Protein AF-A0A957R0J4-F1 (afdb_monomer)

Foldseek 3Di:
DDDDPPPPPVVVVVVVVVVVVVVVVVCVVVVNPDCVVVVVVVVVVVVCVVVVVDDDDDPPDDPLPPPPPDDDDPDPVVVVVVVVVCVPDPVVVVVVVVVVVCCVQVVVCVVDVVSVVVSCVVVVVVVDLVQFDQAQADKDFPDKAWDDAPPDDAPQADKTKIWTWMDFSDHPDIKIKMKMAHPPDDFQAEEEEEEAAPDFRCQLRQVDDHDPNHVVQVVCRSVGYTYMYIGQDRDPRSQVVVQVVQVVVRGGSLSVSLRRSVSSVVVCCVVNVRHDYAYHYDHVSVVSRD

pLDDT: mean 77.48, std 20.19, range [30.98, 98.5]

Structure (mmCIF, N/CA/C/O backbone):
data_AF-A0A957R0J4-F1
#
_entry.id   AF-A0A957R0J4-F1
#
loop_
_atom_site.group_PDB
_atom_site.id
_atom_site.type_symbol
_atom_site.label_atom_id
_atom_site.label_alt_id
_atom_site.label_comp_id
_atom_site.label_asym_id
_atom_site.label_entity_id
_atom_site.label_seq_id
_atom_site.pdbx_PDB_ins_code
_atom_site.Cartn_x
_atom_site.Cartn_y
_atom_site.Cartn_z
_atom_site.occupancy
_atom_site.B_iso_or_equiv
_atom_site.aut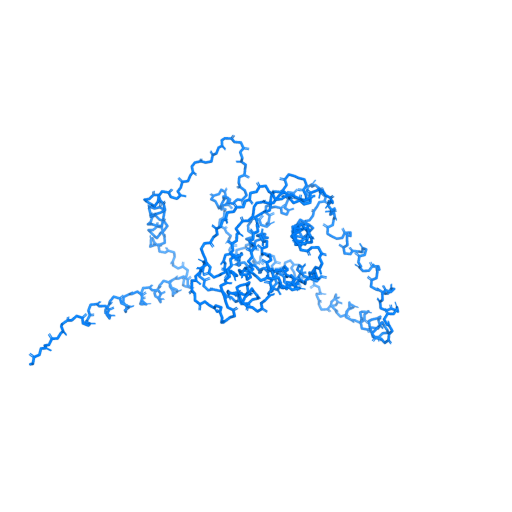h_seq_id
_atom_site.auth_comp_id
_atom_site.auth_asym_id
_atom_site.auth_atom_id
_atom_site.pdbx_PDB_model_num
ATOM 1 N N . MET A 1 1 ? -37.070 46.312 20.009 1.00 38.28 1 MET A N 1
ATOM 2 C CA . MET A 1 1 ? -36.223 46.769 18.886 1.00 38.28 1 MET A CA 1
ATOM 3 C C . MET A 1 1 ? -34.762 46.619 19.320 1.00 38.28 1 MET A C 1
ATOM 5 O O . MET A 1 1 ? -34.233 47.503 19.973 1.00 38.28 1 MET A O 1
ATOM 9 N N . VAL A 1 2 ? -34.150 45.450 19.090 1.00 34.66 2 VAL A N 1
ATOM 10 C CA . VAL A 1 2 ? -32.769 45.137 19.515 1.00 34.66 2 VAL A CA 1
ATOM 11 C C . VAL A 1 2 ? -31.939 44.928 18.252 1.00 34.66 2 VAL A C 1
ATOM 13 O O . VAL A 1 2 ? -32.205 44.015 17.478 1.00 34.66 2 VAL A O 1
ATOM 16 N N . ARG A 1 3 ? -30.981 45.825 18.006 1.00 42.50 3 ARG A N 1
ATOM 17 C CA . ARG A 1 3 ? -30.077 45.803 16.846 1.00 42.50 3 ARG A CA 1
ATOM 18 C C . ARG A 1 3 ? -28.803 45.059 17.262 1.00 42.50 3 ARG A C 1
ATOM 20 O O . ARG A 1 3 ? -27.996 45.610 18.007 1.00 42.50 3 ARG A O 1
ATOM 27 N N . THR A 1 4 ? -28.619 43.816 16.821 1.00 42.56 4 THR A N 1
ATOM 28 C CA . THR A 1 4 ? -27.385 43.054 17.069 1.00 42.56 4 THR A CA 1
ATOM 29 C C . THR A 1 4 ? -26.290 43.509 16.097 1.00 42.56 4 THR A C 1
ATOM 31 O O . THR A 1 4 ? -26.433 43.465 14.879 1.00 42.56 4 THR A O 1
ATOM 34 N N . LYS A 1 5 ? -25.191 44.029 16.657 1.00 52.12 5 LYS A N 1
ATOM 35 C CA . LYS A 1 5 ? -24.074 44.693 15.956 1.00 52.12 5 LYS A CA 1
ATOM 36 C C . LYS A 1 5 ? -22.921 43.743 15.578 1.00 52.12 5 LYS A C 1
ATOM 38 O O . LYS A 1 5 ? -21.824 44.201 15.279 1.00 52.12 5 LYS A O 1
ATOM 43 N N . THR A 1 6 ? -23.131 42.429 15.608 1.00 52.12 6 THR A N 1
ATOM 44 C CA . THR A 1 6 ? -22.051 41.424 15.548 1.00 52.12 6 THR A CA 1
ATOM 45 C C . THR A 1 6 ? -21.766 40.847 14.158 1.00 52.12 6 THR A C 1
ATOM 47 O O . THR A 1 6 ? -20.762 40.163 13.992 1.00 52.12 6 THR A O 1
ATOM 50 N N . GLY A 1 7 ? -22.566 41.166 13.136 1.00 49.91 7 GLY A N 1
ATOM 51 C CA . GLY A 1 7 ? -22.410 40.581 11.795 1.00 49.91 7 GLY A CA 1
ATOM 52 C C . GLY A 1 7 ? -21.257 41.133 10.943 1.00 49.91 7 GLY A C 1
ATOM 53 O O . GLY A 1 7 ? -20.788 40.441 10.047 1.00 49.91 7 GLY A O 1
ATOM 54 N N . SER A 1 8 ? -20.763 42.353 11.195 1.00 56.56 8 SER A N 1
ATOM 55 C CA . SER A 1 8 ? -19.810 42.974 10.259 1.00 56.56 8 SER A CA 1
ATOM 56 C C . SER A 1 8 ? -18.379 42.459 10.417 1.00 56.56 8 SER A C 1
ATOM 58 O O . SER A 1 8 ? -17.686 42.283 9.423 1.00 56.56 8 SER A O 1
ATOM 60 N N . ARG A 1 9 ? -17.921 42.166 11.640 1.00 58.84 9 ARG A N 1
ATOM 61 C CA . ARG A 1 9 ? -16.517 41.782 11.872 1.00 58.84 9 ARG A CA 1
ATOM 62 C C . ARG A 1 9 ? -16.159 40.421 11.283 1.00 58.84 9 ARG A C 1
ATOM 64 O O . ARG A 1 9 ? -15.116 40.319 10.656 1.00 58.84 9 ARG A O 1
ATOM 71 N N . ALA A 1 10 ? -17.020 39.415 11.438 1.00 57.97 10 ALA A N 1
ATOM 72 C CA . ALA A 1 10 ? -16.782 38.084 10.872 1.00 57.97 10 ALA A CA 1
ATOM 73 C C . ALA A 1 10 ? -16.800 38.105 9.334 1.00 57.97 10 ALA A C 1
ATOM 75 O O . ALA A 1 10 ? -15.965 37.469 8.698 1.00 57.97 10 ALA A O 1
ATOM 76 N N . PHE A 1 11 ? -17.693 38.905 8.745 1.00 62.84 11 PHE A N 1
ATOM 77 C CA . PHE A 1 11 ? -17.782 39.090 7.298 1.00 62.84 11 PHE A CA 1
ATOM 78 C C . PHE A 1 11 ? -16.522 39.751 6.717 1.00 62.84 11 PHE A C 1
ATOM 80 O O . PHE A 1 11 ? -15.957 39.256 5.744 1.00 62.84 11 PHE A O 1
ATOM 87 N N . TRP A 1 12 ? -16.017 40.813 7.356 1.00 67.94 12 TRP A N 1
ATOM 88 C CA . TRP A 1 12 ? -14.776 41.467 6.927 1.00 67.94 12 TRP A CA 1
ATOM 89 C C . TRP A 1 12 ? -13.529 40.597 7.142 1.00 67.94 12 TRP A C 1
ATOM 91 O O . TRP A 1 12 ? -12.594 40.680 6.349 1.00 67.94 12 TRP A O 1
ATOM 101 N N . LEU A 1 13 ? -13.524 39.727 8.159 1.00 65.69 13 LEU A N 1
ATOM 102 C CA . LEU A 1 13 ? -12.441 38.763 8.385 1.00 65.69 13 LEU A CA 1
ATOM 103 C C . LEU A 1 13 ? -12.397 37.698 7.284 1.00 65.69 13 LEU A C 1
ATOM 105 O O . LEU A 1 13 ? -11.325 37.396 6.769 1.00 65.69 13 LEU A O 1
ATOM 109 N N . LEU A 1 14 ? -13.562 37.184 6.878 1.00 59.34 14 LEU A N 1
ATOM 110 C CA . LEU A 1 14 ? -13.668 36.199 5.803 1.00 59.34 14 LEU A CA 1
ATOM 111 C C . LEU A 1 14 ? -13.225 36.790 4.455 1.00 59.34 14 LEU A C 1
ATOM 113 O O . LEU A 1 14 ? -12.452 36.165 3.735 1.00 59.34 14 LEU A O 1
ATOM 117 N N . ILE A 1 15 ? -13.648 38.024 4.150 1.00 67.50 15 ILE A N 1
ATOM 118 C CA . ILE A 1 15 ? -13.208 38.741 2.942 1.00 67.50 15 ILE A CA 1
ATOM 119 C C . ILE A 1 15 ? -11.694 38.960 2.963 1.00 67.50 15 ILE A C 1
ATOM 121 O O . ILE A 1 15 ? -11.045 38.732 1.948 1.00 67.50 15 ILE A O 1
ATOM 125 N N . GLY A 1 16 ? -11.116 39.345 4.105 1.00 75.50 16 GLY A N 1
ATOM 126 C CA . GLY A 1 16 ? -9.669 39.526 4.236 1.00 75.50 16 GLY A CA 1
ATOM 127 C C . GLY A 1 16 ? -8.872 38.245 3.969 1.00 75.50 16 GLY A C 1
ATOM 128 O O . GLY A 1 16 ? -7.854 38.294 3.285 1.00 75.50 16 GLY A O 1
ATOM 129 N N . VAL A 1 17 ? -9.359 37.094 4.448 1.00 66.50 17 VAL A N 1
ATOM 130 C CA . VAL A 1 17 ? -8.717 35.786 4.221 1.00 66.50 17 VAL A CA 1
ATOM 131 C C . VAL A 1 17 ? -8.804 35.371 2.752 1.00 66.50 17 VAL A C 1
ATOM 133 O O . VAL A 1 17 ? -7.794 34.981 2.169 1.00 66.50 17 VAL A O 1
ATOM 136 N N . VAL A 1 18 ? -9.979 35.504 2.131 1.00 63.56 18 VAL A N 1
ATOM 137 C CA . VAL A 1 18 ? -10.178 35.133 0.720 1.00 63.56 18 VAL A CA 1
ATOM 138 C C . VAL A 1 18 ? -9.371 36.045 -0.205 1.00 63.56 18 VAL A C 1
ATOM 140 O O . VAL A 1 18 ? -8.699 35.557 -1.109 1.00 63.56 18 VAL A O 1
ATOM 143 N N . LEU A 1 19 ? -9.366 37.357 0.047 1.00 64.81 19 LEU A N 1
ATOM 144 C CA . LEU A 1 19 ? -8.583 38.304 -0.746 1.00 64.81 19 LEU A CA 1
ATOM 145 C C . LEU A 1 19 ? -7.074 38.055 -0.583 1.00 64.81 19 LEU A C 1
ATOM 147 O O . LEU A 1 19 ? -6.343 38.099 -1.567 1.00 64.81 19 LEU A O 1
ATOM 151 N N . GLY A 1 20 ? -6.619 37.726 0.632 1.00 70.94 20 GLY A N 1
ATOM 152 C CA . GLY A 1 20 ? -5.231 37.341 0.897 1.00 70.94 20 GLY A CA 1
ATOM 153 C C . GLY A 1 20 ? -4.812 36.071 0.153 1.00 70.94 20 GLY A C 1
ATOM 154 O O . GLY A 1 20 ? -3.725 36.033 -0.417 1.00 70.94 20 GLY A O 1
ATOM 155 N N . MET A 1 21 ? -5.689 35.063 0.084 1.00 55.75 21 MET A N 1
ATOM 156 C CA . MET A 1 21 ? -5.441 33.838 -0.685 1.00 55.75 21 MET A CA 1
ATOM 157 C C . MET A 1 21 ? -5.391 34.094 -2.194 1.00 55.75 21 MET A C 1
ATOM 159 O O . MET A 1 21 ? -4.482 33.605 -2.857 1.00 55.75 21 MET A O 1
ATOM 163 N N . VAL A 1 22 ? -6.311 34.895 -2.741 1.00 61.44 22 VAL A N 1
ATOM 164 C CA . VAL A 1 22 ? -6.317 35.234 -4.177 1.00 61.44 22 VAL A CA 1
ATOM 165 C C . VAL A 1 22 ? -5.062 36.019 -4.562 1.00 61.44 22 VAL A C 1
ATOM 167 O O . VAL A 1 22 ? -4.441 35.720 -5.577 1.00 61.44 22 VAL A O 1
ATOM 170 N N . ILE A 1 23 ? -4.638 36.975 -3.730 1.00 65.75 23 ILE A N 1
ATOM 171 C CA . ILE A 1 23 ? -3.398 37.730 -3.952 1.00 65.75 23 ILE A CA 1
ATOM 172 C C . ILE A 1 23 ? -2.173 36.806 -3.878 1.00 65.75 23 ILE A C 1
ATOM 174 O O . ILE A 1 23 ? -1.281 36.929 -4.712 1.00 65.75 23 ILE A O 1
ATOM 178 N N . ALA A 1 24 ? -2.140 35.853 -2.940 1.00 55.28 24 ALA A N 1
ATOM 179 C CA . ALA A 1 24 ? -1.041 34.895 -2.816 1.00 55.28 24 ALA A CA 1
ATOM 180 C C . ALA A 1 24 ? -0.935 33.949 -4.026 1.00 55.28 24 ALA A C 1
ATOM 182 O O . ALA A 1 24 ? 0.171 33.674 -4.486 1.00 55.28 24 ALA A O 1
ATOM 183 N N . VAL A 1 25 ? -2.068 33.495 -4.572 1.00 57.88 25 VAL A N 1
ATOM 184 C CA . VAL A 1 25 ? -2.108 32.652 -5.780 1.00 57.88 25 VAL A CA 1
ATOM 185 C C . VAL A 1 25 ? -1.663 33.441 -7.014 1.00 57.88 25 VAL A C 1
ATOM 187 O O . VAL A 1 25 ? -0.811 32.970 -7.762 1.00 57.88 25 VAL A O 1
ATOM 190 N N . LEU A 1 26 ? -2.150 34.672 -7.191 1.00 57.19 26 LEU A N 1
ATOM 191 C CA . LEU A 1 2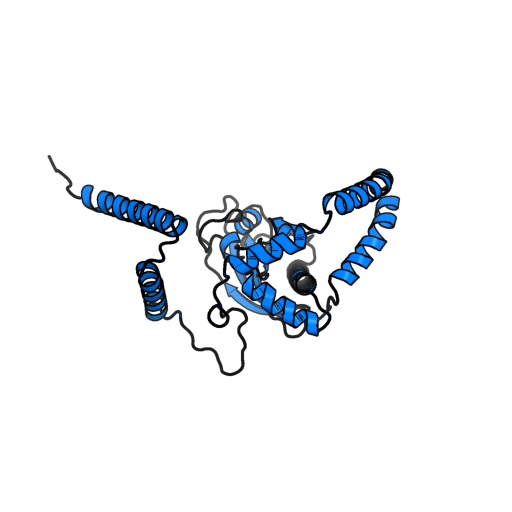6 ? -1.744 35.523 -8.315 1.00 57.19 26 LEU A CA 1
ATOM 192 C C . LEU A 1 26 ? -0.264 35.940 -8.234 1.00 57.19 26 LEU A C 1
ATOM 194 O O . LEU A 1 26 ? 0.406 36.023 -9.259 1.00 57.19 26 LEU A O 1
ATOM 198 N N . ALA A 1 27 ? 0.271 36.168 -7.030 1.00 57.41 27 ALA A N 1
ATOM 199 C CA . ALA A 1 27 ? 1.694 36.449 -6.827 1.00 57.41 27 ALA A CA 1
ATOM 200 C C . ALA A 1 27 ? 2.579 35.220 -7.108 1.00 57.41 27 ALA A C 1
ATOM 202 O O . ALA A 1 27 ? 3.668 35.365 -7.667 1.00 57.41 27 ALA A O 1
ATOM 203 N N . TYR A 1 28 ? 2.093 34.019 -6.770 1.00 50.94 28 TYR A N 1
ATOM 204 C CA . TYR A 1 28 ? 2.752 32.751 -7.080 1.00 50.94 28 TYR A CA 1
ATOM 205 C C . TYR A 1 28 ? 2.827 32.505 -8.593 1.00 50.94 28 TYR A C 1
ATOM 207 O O . TYR A 1 28 ? 3.909 32.232 -9.110 1.00 50.94 28 TYR A O 1
ATOM 215 N N . GLU A 1 29 ? 1.721 32.693 -9.319 1.00 53.88 29 GLU A N 1
ATOM 216 C CA . GLU A 1 29 ? 1.704 32.575 -10.786 1.00 53.88 29 GLU A CA 1
ATOM 217 C C . GLU A 1 29 ? 2.561 33.646 -11.481 1.00 53.88 29 GLU A C 1
ATOM 219 O O . GLU A 1 29 ? 3.133 33.391 -12.539 1.00 53.88 29 GLU A O 1
ATOM 224 N N . ALA A 1 30 ? 2.718 34.823 -10.869 1.00 61.56 30 ALA A N 1
ATOM 225 C CA . ALA A 1 30 ? 3.563 35.903 -11.381 1.00 61.56 30 ALA A CA 1
ATOM 226 C C . ALA A 1 30 ? 5.063 35.759 -11.040 1.00 61.56 30 ALA A C 1
ATOM 228 O O . ALA A 1 30 ? 5.851 36.643 -11.379 1.00 61.56 30 ALA A O 1
ATOM 229 N N . GLY A 1 31 ? 5.481 34.687 -10.353 1.00 57.94 31 GLY A N 1
ATOM 230 C CA . GLY A 1 31 ? 6.884 34.462 -9.974 1.00 57.94 31 GLY A CA 1
ATOM 231 C C . GLY A 1 31 ? 7.431 35.454 -8.937 1.00 57.94 31 GLY A C 1
ATOM 232 O O . GLY A 1 31 ? 8.644 35.532 -8.729 1.00 57.94 31 GLY A O 1
ATOM 233 N N . LEU A 1 32 ? 6.558 36.210 -8.268 1.00 54.50 32 LEU A N 1
ATOM 234 C CA . LEU A 1 32 ? 6.928 37.171 -7.234 1.00 54.50 32 LEU A CA 1
ATOM 235 C C . LEU A 1 32 ? 7.037 36.432 -5.893 1.00 54.50 32 LEU A C 1
ATOM 237 O O . LEU A 1 32 ? 6.058 36.269 -5.166 1.00 54.50 32 LEU A O 1
ATOM 241 N N . ARG A 1 33 ? 8.241 35.952 -5.561 1.00 51.78 33 ARG A N 1
ATOM 242 C CA . ARG A 1 33 ? 8.529 35.358 -4.244 1.00 51.78 33 ARG A CA 1
ATOM 243 C C . ARG A 1 33 ? 8.502 36.451 -3.164 1.00 51.78 33 ARG A C 1
ATOM 245 O O . ARG A 1 33 ? 9.449 37.220 -3.026 1.00 51.78 33 ARG A O 1
ATOM 252 N N . ASP A 1 34 ? 7.403 36.524 -2.416 1.00 61.25 34 ASP A N 1
ATOM 253 C CA . ASP A 1 34 ? 7.177 37.511 -1.352 1.00 61.25 34 ASP A CA 1
ATOM 254 C C . ASP A 1 34 ? 7.777 37.051 0.010 1.00 61.25 34 ASP A C 1
ATOM 256 O O . ASP A 1 34 ? 7.631 35.875 0.369 1.00 61.25 34 ASP A O 1
ATOM 260 N N . PRO A 1 35 ? 8.395 37.942 0.822 1.00 52.84 35 PRO A N 1
ATOM 261 C CA . PRO A 1 35 ? 8.741 37.705 2.237 1.00 52.84 35 PRO A CA 1
ATOM 262 C C . PRO A 1 35 ? 7.590 37.213 3.144 1.00 52.84 35 PRO A C 1
ATOM 264 O O . PRO A 1 35 ? 7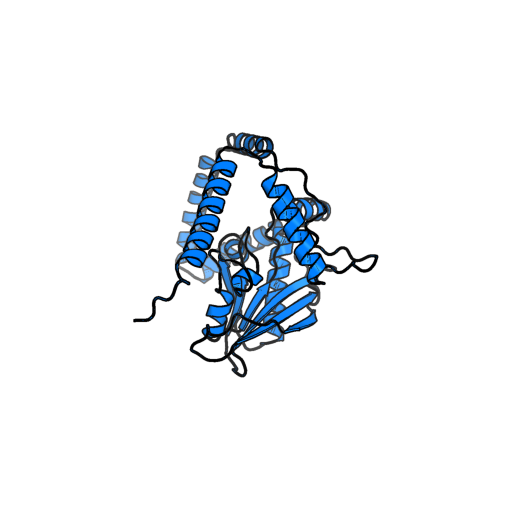.835 36.790 4.278 1.00 52.84 35 PRO A O 1
ATOM 267 N N . LEU A 1 36 ? 6.338 37.225 2.681 1.00 48.56 36 LEU A N 1
ATOM 268 C CA . LEU A 1 36 ? 5.197 36.618 3.373 1.00 48.56 36 LEU A CA 1
ATOM 269 C C . LEU A 1 36 ? 5.304 35.093 3.547 1.00 48.56 36 LEU A C 1
ATOM 271 O O . LEU A 1 36 ? 4.859 34.589 4.578 1.00 48.56 36 LEU A O 1
ATOM 275 N N . TRP A 1 37 ? 5.939 34.364 2.623 1.00 50.72 37 TRP A N 1
ATOM 276 C CA . TRP A 1 37 ? 6.116 32.908 2.755 1.00 50.72 37 TRP A CA 1
ATOM 277 C C . TRP A 1 37 ? 7.093 32.536 3.872 1.00 50.72 37 TRP A C 1
ATOM 279 O O . TRP A 1 37 ? 6.791 31.680 4.698 1.00 50.72 37 TRP A O 1
ATOM 289 N N . GLN A 1 38 ? 8.199 33.274 3.997 1.00 56.88 38 GLN A N 1
ATOM 290 C CA . GLN A 1 38 ? 9.135 33.103 5.114 1.00 56.88 38 GLN A CA 1
ATOM 291 C C . GLN A 1 38 ? 8.472 33.409 6.464 1.00 56.88 38 GLN A C 1
ATOM 293 O O . GLN A 1 38 ? 8.764 32.769 7.474 1.00 56.88 38 GLN A O 1
ATOM 298 N N . ARG A 1 39 ? 7.538 34.368 6.489 1.00 54.94 39 ARG A N 1
ATOM 299 C CA . ARG A 1 39 ? 6.738 34.679 7.683 1.00 54.94 39 ARG A CA 1
ATOM 300 C C . ARG A 1 39 ? 5.709 33.594 7.996 1.00 54.94 39 ARG A C 1
ATOM 302 O O . ARG A 1 39 ? 5.461 33.346 9.173 1.00 54.94 39 ARG A O 1
ATOM 309 N N . TYR A 1 40 ? 5.135 32.950 6.982 1.00 55.62 40 TYR A N 1
ATOM 310 C CA . TYR A 1 40 ? 4.224 31.820 7.157 1.00 55.62 40 TYR A CA 1
ATOM 311 C C . TYR A 1 40 ? 4.948 30.592 7.722 1.00 55.62 40 TYR A C 1
ATOM 313 O O . TYR A 1 40 ? 4.468 30.010 8.694 1.00 55.62 40 TYR A O 1
ATOM 321 N N . ASP A 1 41 ? 6.129 30.256 7.201 1.00 56.38 41 ASP A N 1
ATOM 322 C CA . ASP A 1 41 ? 6.927 29.131 7.704 1.00 56.38 41 ASP A CA 1
ATOM 323 C C . ASP A 1 41 ? 7.440 29.383 9.125 1.00 56.38 41 ASP A C 1
ATOM 325 O O . ASP A 1 41 ? 7.336 28.507 9.986 1.00 56.38 41 ASP A O 1
ATOM 329 N N . ALA A 1 42 ? 7.888 30.608 9.420 1.00 60.91 42 ALA A N 1
ATOM 330 C CA . ALA A 1 42 ? 8.265 31.002 10.777 1.00 60.91 42 ALA A CA 1
ATOM 331 C C . ALA A 1 42 ? 7.078 30.914 11.754 1.00 60.91 42 ALA A C 1
ATOM 333 O O . ALA A 1 42 ? 7.220 30.405 12.866 1.00 60.91 42 ALA A O 1
ATOM 334 N N . TRP A 1 43 ? 5.889 31.358 11.332 1.00 77.12 43 TRP A N 1
ATOM 335 C CA . TRP A 1 43 ? 4.662 31.258 12.124 1.00 77.12 43 TRP A CA 1
ATOM 336 C C . TRP A 1 43 ? 4.227 29.801 12.349 1.00 77.12 43 TRP A C 1
ATOM 338 O O . TRP A 1 43 ? 3.850 29.434 13.464 1.00 77.12 43 TRP A O 1
ATOM 348 N N . ARG A 1 44 ? 4.316 28.952 11.316 1.00 63.97 44 ARG A N 1
ATOM 349 C CA . ARG A 1 44 ? 3.992 27.519 11.380 1.00 63.97 44 ARG A CA 1
ATOM 350 C C . ARG A 1 44 ? 4.928 26.781 12.337 1.00 63.97 44 ARG A C 1
ATOM 352 O O . ARG A 1 44 ? 4.451 26.032 13.189 1.00 63.97 44 ARG A O 1
ATOM 359 N N . TRP A 1 45 ? 6.231 27.039 12.243 1.00 56.00 45 TRP A N 1
ATOM 360 C CA . TRP A 1 45 ? 7.244 26.455 13.123 1.00 56.00 45 TRP A CA 1
ATOM 361 C C . TRP A 1 45 ? 7.047 26.870 14.586 1.00 56.00 45 TRP A C 1
ATOM 363 O O . TRP A 1 45 ? 7.076 26.035 15.496 1.00 56.00 45 TRP A O 1
ATOM 373 N N . GLN A 1 46 ? 6.767 28.156 14.820 1.00 63.53 46 GLN A N 1
ATOM 374 C CA . GLN A 1 46 ? 6.475 28.674 16.154 1.00 63.53 46 GLN A CA 1
ATOM 375 C C . GLN A 1 46 ? 5.250 27.975 16.769 1.00 63.53 46 GLN A C 1
ATOM 377 O O . GLN A 1 46 ? 5.309 27.528 17.912 1.00 63.53 46 GLN A O 1
ATOM 382 N N . ARG A 1 47 ? 4.178 27.775 15.991 1.00 60.75 47 ARG A N 1
ATOM 383 C CA . ARG A 1 47 ? 2.959 27.074 16.436 1.00 60.75 47 ARG A CA 1
ATOM 384 C C . ARG A 1 47 ? 3.186 25.599 16.767 1.00 60.75 47 ARG A C 1
ATOM 386 O O . ARG A 1 47 ? 2.606 25.105 17.728 1.00 60.75 47 ARG A O 1
ATOM 393 N N . GLN A 1 48 ? 4.013 24.896 15.995 1.00 51.34 48 GLN A N 1
ATOM 394 C CA . GLN A 1 48 ? 4.345 23.488 16.257 1.00 51.34 48 GLN A CA 1
ATOM 395 C C . GLN A 1 48 ? 5.195 23.324 17.525 1.00 51.34 48 GLN A C 1
ATOM 397 O O . GLN A 1 48 ? 5.000 22.371 18.282 1.00 51.34 48 GLN A O 1
ATOM 402 N N . THR A 1 49 ? 6.078 24.290 17.787 1.00 60.03 49 THR A N 1
ATOM 403 C CA . THR A 1 49 ? 6.899 24.342 19.005 1.00 60.03 49 THR A CA 1
ATOM 404 C C . THR A 1 49 ? 6.044 24.655 20.236 1.00 60.03 49 THR A C 1
ATOM 406 O O . THR A 1 49 ? 6.143 23.970 21.250 1.00 60.03 49 THR A O 1
ATOM 409 N N . GLU A 1 50 ? 5.146 25.640 20.136 1.00 58.00 50 GLU A N 1
ATOM 410 C CA . GLU A 1 50 ? 4.202 26.006 21.203 1.00 58.00 50 GLU A CA 1
ATOM 411 C C . GLU A 1 50 ? 3.208 24.876 21.528 1.00 58.00 50 GLU A C 1
ATOM 413 O O . GLU A 1 50 ? 2.771 24.752 22.670 1.00 58.00 50 GLU A O 1
ATOM 418 N N . ALA A 1 51 ? 2.878 24.024 20.552 1.00 64.25 51 ALA A N 1
ATOM 419 C CA . ALA A 1 51 ? 2.001 22.867 20.734 1.00 64.25 51 ALA A CA 1
ATOM 420 C C . ALA A 1 51 ? 2.695 21.636 21.354 1.00 64.25 51 ALA A C 1
ATOM 422 O O . ALA A 1 51 ? 2.037 20.619 21.561 1.00 64.25 51 ALA A O 1
ATOM 423 N N . GLY A 1 52 ? 4.006 21.689 21.631 1.00 53.09 52 GLY A N 1
ATOM 424 C CA . GLY A 1 52 ? 4.757 20.555 22.187 1.00 53.09 52 GLY A CA 1
ATOM 425 C C . GLY A 1 52 ? 4.894 19.359 21.234 1.00 53.09 52 GLY A C 1
ATOM 426 O O . GLY A 1 52 ? 5.212 18.258 21.674 1.00 53.09 52 GLY A O 1
ATOM 427 N N . LEU A 1 53 ? 4.653 19.563 19.935 1.00 46.25 53 LEU A N 1
ATOM 428 C CA . LEU A 1 53 ? 4.665 18.514 18.906 1.00 46.25 53 LEU A CA 1
ATOM 429 C C . LEU A 1 53 ? 6.058 18.277 18.298 1.00 46.25 53 LEU A C 1
ATOM 431 O O . LEU A 1 53 ? 6.227 17.379 17.478 1.00 46.25 53 LEU A O 1
ATOM 435 N N . ALA A 1 54 ? 7.063 19.061 18.694 1.00 45.59 54 ALA A N 1
ATOM 436 C CA . ALA A 1 54 ? 8.445 18.871 18.271 1.00 45.59 54 ALA A CA 1
ATOM 437 C C . ALA A 1 54 ? 9.188 17.962 19.267 1.00 45.59 54 ALA A C 1
ATOM 439 O O . ALA A 1 54 ? 9.521 18.389 20.372 1.00 45.59 54 ALA A O 1
ATOM 440 N N . GLN A 1 55 ? 9.460 16.713 18.880 1.00 44.41 55 GLN A N 1
ATOM 441 C CA . GLN A 1 55 ? 10.330 15.805 19.636 1.00 44.41 55 GLN A CA 1
ATOM 442 C C . GLN A 1 55 ? 11.748 15.800 19.057 1.00 44.41 55 GLN A C 1
ATOM 444 O O . GLN A 1 55 ? 11.941 15.718 17.843 1.00 44.41 55 GLN A O 1
ATOM 449 N N . THR A 1 56 ? 12.755 15.847 19.929 1.00 39.06 56 THR A N 1
ATOM 450 C CA . THR A 1 56 ? 14.153 15.599 19.557 1.00 39.06 56 THR A CA 1
ATOM 451 C C . THR A 1 56 ? 14.348 14.088 19.379 1.00 39.06 56 THR A C 1
ATOM 453 O O . THR A 1 56 ? 14.101 13.350 20.335 1.00 39.06 56 THR A O 1
ATOM 456 N N . PRO A 1 57 ? 14.773 13.590 18.204 1.00 37.88 57 PRO A N 1
ATOM 457 C CA . PRO A 1 57 ? 14.933 12.15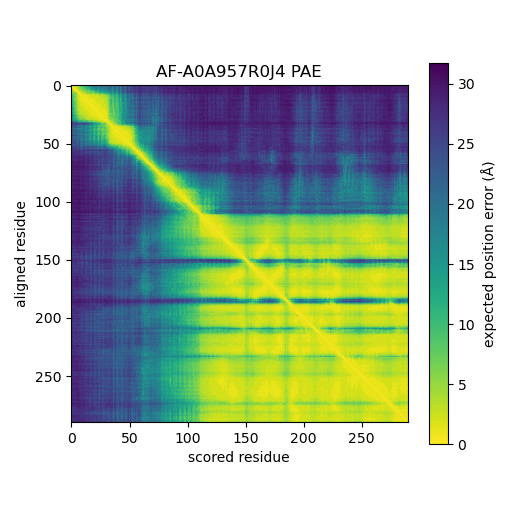4 17.994 1.00 37.88 57 PRO A CA 1
ATOM 458 C C . PRO A 1 57 ? 16.097 11.578 18.809 1.00 37.88 57 PRO A C 1
ATOM 460 O O . PRO A 1 57 ? 17.097 12.256 19.067 1.00 37.88 57 PRO A O 1
ATOM 463 N N . ALA A 1 58 ? 15.966 10.303 19.185 1.00 36.25 58 ALA A N 1
ATOM 464 C CA . ALA A 1 58 ? 17.022 9.534 19.832 1.00 36.25 58 ALA A CA 1
ATOM 465 C C . ALA A 1 58 ? 18.266 9.430 18.922 1.00 36.25 58 ALA A C 1
ATOM 467 O O . ALA A 1 58 ? 18.126 9.272 17.704 1.00 36.25 58 ALA A O 1
ATOM 468 N N . PRO A 1 59 ? 19.489 9.497 19.480 1.00 30.98 59 PRO A N 1
ATOM 469 C CA . PRO A 1 59 ? 20.707 9.397 18.685 1.00 30.98 59 PRO A CA 1
ATOM 470 C C . PRO A 1 59 ? 20.816 8.010 18.031 1.00 30.98 59 PRO A C 1
ATOM 472 O O . PRO A 1 59 ? 20.920 7.003 18.725 1.00 30.98 59 PRO A O 1
ATOM 475 N N . GLY A 1 60 ? 20.803 7.970 16.693 1.00 41.19 60 GLY A N 1
ATOM 476 C CA . GLY A 1 60 ? 21.058 6.764 15.890 1.00 41.19 60 GLY A CA 1
ATOM 477 C C . GLY A 1 60 ? 19.885 6.241 15.052 1.00 41.19 60 GLY A C 1
ATOM 478 O O . GLY A 1 60 ? 20.108 5.390 14.196 1.00 41.19 60 GLY A O 1
ATOM 479 N N . ALA A 1 61 ? 18.666 6.757 15.221 1.00 33.47 61 ALA A N 1
ATOM 480 C CA . ALA A 1 61 ? 17.567 6.473 14.298 1.00 33.47 61 ALA A CA 1
ATOM 481 C C . ALA A 1 61 ? 17.609 7.456 13.117 1.00 33.47 61 ALA A C 1
ATOM 483 O O . ALA A 1 61 ? 17.703 8.666 13.328 1.00 33.47 61 ALA A O 1
ATOM 484 N N . ILE A 1 62 ? 17.517 6.954 11.880 1.00 38.34 62 ILE A N 1
ATOM 485 C CA . ILE A 1 62 ? 17.207 7.778 10.703 1.00 38.34 62 ILE A CA 1
ATOM 486 C C . ILE A 1 62 ? 15.693 7.675 10.484 1.00 38.34 62 ILE A C 1
ATOM 488 O O . ILE A 1 62 ? 15.239 6.727 9.845 1.00 38.34 62 ILE A O 1
ATOM 492 N N . PRO A 1 63 ? 14.878 8.592 11.032 1.00 39.06 63 PRO A N 1
ATOM 493 C CA . PRO A 1 63 ? 13.478 8.659 10.659 1.00 39.06 63 PRO A CA 1
ATOM 494 C C . PRO A 1 63 ? 13.393 9.078 9.187 1.00 39.06 63 PRO A C 1
ATOM 496 O O . PRO A 1 63 ? 13.780 10.190 8.827 1.00 39.06 63 PRO A O 1
ATOM 499 N N . LEU A 1 64 ? 12.855 8.198 8.340 1.00 43.66 64 LEU A N 1
ATOM 500 C CA . LEU A 1 64 ? 12.551 8.487 6.929 1.00 43.66 64 LEU A CA 1
ATOM 501 C C . LEU A 1 64 ? 11.443 9.549 6.760 1.00 43.66 64 LEU A C 1
ATOM 503 O O . LEU A 1 64 ? 11.082 9.897 5.643 1.00 43.66 64 LEU A O 1
ATOM 507 N N . THR A 1 65 ? 10.919 10.087 7.864 1.00 41.88 65 THR A N 1
ATOM 508 C CA . THR A 1 65 ? 9.881 11.121 7.910 1.00 41.88 65 THR A CA 1
ATOM 509 C C . THR A 1 65 ? 10.427 12.545 8.040 1.00 41.88 65 THR A C 1
ATOM 511 O O . THR A 1 65 ? 9.643 13.491 8.066 1.00 41.88 65 THR A O 1
ATOM 514 N N . ARG A 1 66 ? 11.753 12.749 8.133 1.00 33.12 66 ARG A N 1
ATOM 515 C CA . ARG A 1 66 ? 12.316 14.101 8.285 1.00 33.12 66 ARG A CA 1
ATOM 516 C C . ARG A 1 66 ? 12.480 14.797 6.930 1.00 33.12 66 ARG A C 1
ATOM 518 O O . ARG A 1 66 ? 13.523 14.700 6.289 1.00 33.12 66 ARG A O 1
ATOM 525 N N . THR A 1 67 ? 11.456 15.551 6.545 1.00 39.12 67 THR A N 1
ATOM 526 C CA . THR A 1 67 ? 11.372 16.389 5.333 1.00 39.12 67 THR A CA 1
ATOM 527 C C . THR A 1 67 ? 12.412 17.515 5.240 1.00 39.12 67 THR A C 1
ATOM 529 O O . THR A 1 67 ? 12.545 18.125 4.186 1.00 39.12 67 THR A O 1
ATOM 532 N N . ASP A 1 68 ? 13.167 17.814 6.299 1.00 32.41 68 ASP A N 1
ATOM 533 C CA . ASP A 1 68 ? 13.879 19.100 6.407 1.00 32.41 68 ASP A CA 1
ATOM 534 C C . ASP A 1 68 ? 15.341 19.065 5.915 1.00 32.41 68 ASP A C 1
ATOM 536 O O . ASP A 1 68 ? 16.009 20.097 5.903 1.00 32.41 68 ASP A O 1
ATOM 540 N N . LEU A 1 69 ? 15.876 17.894 5.545 1.00 31.22 69 LEU A N 1
ATOM 541 C CA . LEU A 1 69 ? 17.320 17.717 5.307 1.00 31.22 69 LEU A CA 1
ATOM 542 C C . LEU A 1 69 ? 17.761 17.699 3.833 1.00 31.22 69 LEU A C 1
ATOM 544 O O . LEU A 1 69 ? 18.964 17.647 3.585 1.00 31.22 69 LEU A O 1
ATOM 548 N N . PHE A 1 70 ? 16.850 17.778 2.855 1.00 33.44 70 PHE A N 1
ATOM 549 C CA . PHE A 1 70 ? 17.198 17.511 1.447 1.00 33.44 70 PHE A CA 1
ATOM 550 C C . PHE A 1 70 ? 16.528 18.436 0.415 1.00 33.44 70 PHE A C 1
ATOM 552 O O . PHE A 1 70 ? 16.130 17.982 -0.654 1.00 33.44 70 PHE A O 1
ATOM 559 N N . TYR A 1 71 ? 16.439 19.741 0.693 1.00 37.91 71 TYR A N 1
ATOM 560 C CA . TYR A 1 71 ? 16.010 20.733 -0.303 1.00 37.91 71 TYR A CA 1
ATOM 561 C C . TYR A 1 71 ? 17.199 21.468 -0.943 1.00 37.91 71 TYR A C 1
ATOM 563 O O . TYR A 1 71 ? 17.717 22.422 -0.361 1.00 37.91 71 TYR A O 1
ATOM 571 N N . PRO A 1 72 ? 17.578 21.142 -2.186 1.00 37.72 72 PRO A N 1
ATOM 572 C CA . PRO A 1 72 ? 17.909 22.149 -3.173 1.00 37.72 72 PRO A CA 1
ATOM 573 C C . PRO A 1 72 ? 16.656 22.437 -4.007 1.00 37.72 72 PRO A C 1
ATOM 575 O O . PRO A 1 72 ? 15.929 21.530 -4.407 1.00 37.72 72 PRO A O 1
ATOM 578 N N . GLU A 1 73 ? 16.378 23.716 -4.241 1.00 41.25 73 GLU A N 1
ATOM 579 C CA . GLU A 1 73 ? 15.255 24.165 -5.060 1.00 41.25 73 GLU A CA 1
ATOM 580 C C . GLU A 1 73 ? 15.216 23.419 -6.406 1.00 41.25 73 GLU A C 1
ATOM 582 O O . GLU A 1 73 ? 16.176 23.469 -7.179 1.00 41.25 73 GLU A O 1
ATOM 587 N N . ALA A 1 74 ? 14.103 22.744 -6.707 1.00 42.16 74 ALA A N 1
ATOM 588 C CA . ALA A 1 74 ? 13.857 22.201 -8.036 1.00 42.16 74 ALA A CA 1
ATOM 589 C C . ALA A 1 74 ? 13.750 23.375 -9.022 1.00 42.16 74 ALA A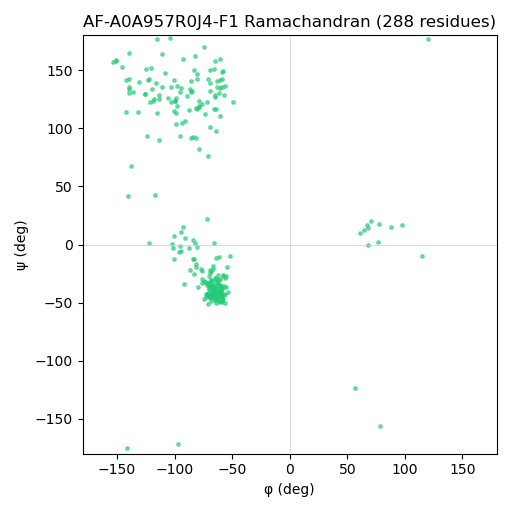 C 1
ATOM 591 O O . ALA A 1 74 ? 12.725 24.050 -9.113 1.00 42.16 74 ALA A O 1
ATOM 592 N N . SER A 1 75 ? 14.848 23.677 -9.714 1.00 43.97 75 SER A N 1
ATOM 593 C CA . SER A 1 75 ? 14.862 24.722 -10.733 1.00 43.97 75 SER A CA 1
ATOM 594 C C . SER A 1 75 ? 14.033 24.278 -11.942 1.00 43.97 75 SER A C 1
ATOM 596 O O . SER A 1 75 ? 14.135 23.140 -12.402 1.00 43.97 75 SER A O 1
ATOM 598 N N . THR A 1 7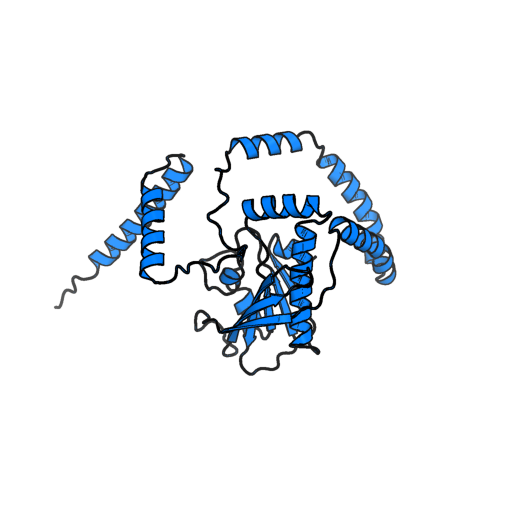6 ? 13.248 25.195 -12.505 1.00 44.78 76 THR A N 1
ATOM 599 C CA . THR A 1 76 ? 12.502 25.007 -13.763 1.00 44.78 76 THR A CA 1
ATOM 600 C C . THR A 1 76 ? 13.396 24.582 -14.937 1.00 44.78 76 THR A C 1
ATOM 602 O O . THR A 1 76 ? 12.911 24.004 -15.907 1.00 44.78 76 THR A O 1
ATOM 605 N N . ALA A 1 77 ? 14.710 24.806 -14.832 1.00 44.72 77 ALA A N 1
ATOM 606 C CA . ALA A 1 77 ? 15.709 24.376 -15.803 1.00 44.72 77 ALA A CA 1
ATOM 607 C C . ALA A 1 77 ? 15.904 22.847 -15.856 1.00 44.72 77 ALA A C 1
ATOM 609 O O . ALA A 1 77 ? 16.154 22.319 -16.936 1.00 44.72 77 ALA A O 1
ATOM 610 N N . GLY A 1 78 ? 15.744 22.130 -14.735 1.00 44.81 78 GLY A N 1
ATOM 611 C CA . GLY A 1 78 ? 15.836 20.662 -14.717 1.00 44.81 78 GLY A CA 1
ATOM 612 C C . GLY A 1 78 ? 14.696 20.006 -15.501 1.00 44.81 78 GLY A C 1
ATOM 613 O O . GLY A 1 78 ? 14.926 19.152 -16.348 1.00 44.81 78 GLY A O 1
ATOM 614 N N . PHE A 1 79 ? 13.474 20.511 -15.319 1.00 44.72 79 PHE A N 1
ATOM 615 C CA . PHE A 1 79 ? 12.279 19.988 -15.989 1.00 44.72 79 PHE A CA 1
ATOM 616 C C . PHE A 1 79 ? 12.310 20.182 -17.517 1.00 44.72 79 PHE A C 1
ATOM 618 O O . PHE A 1 79 ? 11.851 19.325 -18.270 1.00 44.72 79 PHE A O 1
ATOM 625 N N . ALA A 1 80 ? 12.870 21.302 -17.990 1.00 50.19 80 ALA A N 1
ATOM 626 C CA . ALA A 1 80 ? 13.025 21.578 -19.419 1.00 50.19 80 ALA A CA 1
ATOM 627 C C . ALA A 1 80 ? 14.111 20.706 -20.080 1.00 50.19 80 ALA A C 1
ATOM 629 O O . ALA A 1 80 ? 13.975 20.333 -21.244 1.00 50.19 80 ALA A O 1
ATOM 630 N N . HIS A 1 81 ? 15.174 20.366 -19.342 1.00 50.41 81 HIS A N 1
ATOM 631 C CA . HIS A 1 81 ? 16.226 19.467 -19.817 1.00 50.41 81 HIS A CA 1
ATOM 632 C C . HIS A 1 81 ? 15.702 18.037 -20.006 1.00 50.41 81 HIS A C 1
ATOM 634 O O . HIS A 1 81 ? 15.940 17.430 -21.051 1.00 50.41 81 HIS A O 1
ATOM 640 N N . ASP A 1 82 ? 14.909 17.545 -19.053 1.00 49.56 82 ASP A N 1
ATOM 641 C CA . ASP A 1 82 ? 14.300 16.216 -19.134 1.00 49.56 82 ASP A CA 1
ATOM 642 C C . ASP A 1 82 ? 13.313 16.121 -20.308 1.00 49.56 82 ASP A C 1
ATOM 644 O O . ASP A 1 82 ? 13.356 15.163 -21.077 1.00 49.56 82 ASP A O 1
ATOM 648 N N . GLN A 1 83 ? 12.478 17.144 -20.534 1.00 54.81 83 GLN A N 1
ATOM 649 C CA . GLN A 1 83 ? 11.571 17.178 -21.692 1.00 54.81 83 GLN A CA 1
ATOM 650 C C . GLN A 1 83 ? 12.301 17.115 -23.042 1.00 54.81 83 GLN A C 1
ATOM 652 O O . GLN A 1 83 ? 11.792 16.489 -23.972 1.00 54.81 83 GLN A O 1
ATOM 657 N N . ALA A 1 84 ? 13.482 17.729 -23.158 1.00 61.22 84 ALA A N 1
ATOM 658 C CA . ALA A 1 84 ? 14.285 17.673 -24.378 1.00 61.22 84 ALA A CA 1
ATOM 659 C C . ALA A 1 84 ? 14.875 16.272 -24.621 1.00 61.22 84 ALA A C 1
ATOM 661 O O . ALA A 1 84 ? 14.877 15.804 -25.754 1.00 61.22 84 ALA A O 1
ATOM 662 N N . LEU A 1 85 ? 15.295 15.572 -23.561 1.00 57.03 85 LEU A N 1
ATOM 663 C CA . LEU A 1 85 ? 15.756 14.178 -23.629 1.00 57.03 85 LEU A CA 1
ATOM 664 C C . LEU A 1 85 ? 14.657 13.215 -24.109 1.00 57.03 85 LEU A C 1
ATOM 666 O O . LEU A 1 85 ? 14.947 12.260 -24.827 1.00 57.03 85 LEU A O 1
ATOM 670 N N . PHE A 1 86 ? 13.395 13.473 -23.753 1.00 56.00 86 PHE A N 1
ATOM 671 C CA . PHE A 1 86 ? 12.259 12.667 -24.216 1.00 56.00 86 PHE A CA 1
ATOM 672 C C . PHE A 1 86 ? 11.764 13.033 -25.623 1.00 56.00 86 PHE A C 1
ATOM 674 O O . PHE A 1 86 ? 11.055 12.230 -26.225 1.00 56.00 86 PHE A O 1
ATOM 681 N N . ALA A 1 87 ? 12.125 14.201 -26.164 1.00 62.25 87 ALA A N 1
ATOM 682 C CA . ALA A 1 87 ? 11.690 14.635 -27.494 1.00 62.25 87 ALA A CA 1
ATOM 683 C C . ALA A 1 87 ? 12.338 13.828 -28.636 1.00 62.25 87 ALA A C 1
ATOM 685 O O . ALA A 1 87 ? 11.728 13.677 -29.693 1.00 62.25 87 ALA A O 1
ATOM 686 N N . ASP A 1 88 ? 13.534 13.277 -28.403 1.00 59.69 88 ASP A N 1
ATOM 687 C CA . ASP A 1 88 ? 14.259 12.435 -29.366 1.00 59.69 88 ASP A CA 1
ATOM 688 C C . ASP A 1 88 ? 13.822 10.960 -29.328 1.00 59.69 88 ASP A C 1
ATOM 690 O O . ASP A 1 88 ? 14.151 10.179 -30.226 1.00 59.69 88 ASP A O 1
ATOM 694 N N . LEU A 1 89 ? 13.061 10.554 -28.307 1.00 63.38 89 LEU A N 1
ATOM 695 C CA . LEU A 1 89 ? 12.431 9.241 -28.279 1.00 63.38 89 LEU A CA 1
ATOM 696 C C . LEU A 1 89 ? 11.163 9.298 -29.132 1.00 63.38 89 LEU A C 1
ATOM 698 O O . LEU A 1 89 ? 10.205 9.989 -28.785 1.00 63.38 89 LEU A O 1
ATOM 702 N N . ASP A 1 90 ? 11.120 8.525 -30.223 1.00 71.56 90 ASP A N 1
ATOM 703 C CA . ASP A 1 90 ? 9.882 8.307 -30.979 1.00 71.56 90 ASP A CA 1
ATOM 704 C C . ASP A 1 90 ? 8.929 7.420 -30.164 1.00 71.56 90 ASP A C 1
ATOM 706 O O . ASP A 1 90 ? 8.745 6.218 -30.391 1.00 71.56 90 ASP A O 1
ATOM 710 N N . MET A 1 91 ? 8.318 8.043 -29.159 1.00 67.06 91 MET A N 1
ATOM 711 C CA . MET A 1 91 ? 7.302 7.440 -28.314 1.00 67.06 91 MET A CA 1
ATOM 712 C C . MET A 1 91 ? 6.116 6.959 -29.155 1.00 67.06 91 MET A C 1
ATOM 714 O O . MET A 1 91 ? 5.468 5.986 -28.775 1.00 67.06 91 MET A O 1
ATOM 718 N N . GLY A 1 92 ? 5.857 7.568 -30.319 1.00 67.38 92 GLY A N 1
ATOM 719 C CA . GLY A 1 92 ? 4.828 7.135 -31.263 1.00 67.38 92 GLY A CA 1
ATOM 720 C C . GLY A 1 92 ? 5.117 5.748 -31.838 1.00 67.38 92 GLY A C 1
ATOM 721 O O . GLY A 1 92 ? 4.265 4.861 -31.754 1.00 67.38 92 GLY A O 1
ATOM 722 N N . ALA A 1 93 ? 6.330 5.522 -32.343 1.00 66.69 93 ALA A N 1
ATOM 723 C CA . ALA A 1 93 ? 6.761 4.227 -32.870 1.00 66.69 93 ALA A CA 1
ATOM 724 C C . ALA A 1 93 ? 6.857 3.142 -31.784 1.00 66.69 93 ALA A C 1
ATOM 726 O O . ALA A 1 93 ? 6.412 2.008 -32.005 1.00 66.69 93 ALA A O 1
ATOM 727 N N . LEU A 1 94 ? 7.375 3.480 -30.596 1.00 61.50 94 LEU A N 1
ATOM 728 C CA . LEU A 1 94 ? 7.441 2.559 -29.453 1.00 61.50 94 LEU A CA 1
ATOM 729 C C . LEU A 1 94 ? 6.041 2.134 -28.987 1.00 61.50 94 LEU A C 1
ATOM 731 O O . LEU A 1 94 ? 5.797 0.951 -28.734 1.00 61.50 94 LEU A O 1
ATOM 735 N N . THR A 1 95 ? 5.099 3.079 -28.933 1.00 65.31 95 THR A N 1
ATOM 736 C CA . THR A 1 95 ? 3.715 2.805 -28.525 1.00 65.31 95 THR A CA 1
ATOM 737 C C . THR A 1 95 ? 2.969 2.014 -29.595 1.00 65.31 95 THR A C 1
ATOM 739 O O . THR A 1 95 ? 2.321 1.026 -29.263 1.00 65.31 95 THR A O 1
ATOM 742 N N . ALA A 1 96 ? 3.100 2.363 -30.880 1.00 67.69 96 ALA A N 1
ATOM 743 C CA . ALA A 1 96 ? 2.422 1.670 -31.979 1.00 67.69 96 ALA A CA 1
ATOM 744 C C . ALA A 1 96 ? 2.871 0.205 -32.120 1.00 67.69 96 ALA A C 1
ATOM 746 O O . ALA A 1 96 ? 2.034 -0.690 -32.257 1.00 67.69 96 ALA A O 1
ATOM 747 N N . THR A 1 97 ? 4.178 -0.052 -32.010 1.00 64.38 97 THR A N 1
ATOM 748 C CA . THR A 1 97 ? 4.745 -1.411 -32.067 1.00 64.38 97 THR A CA 1
ATOM 749 C C . THR A 1 97 ? 4.261 -2.260 -30.891 1.00 64.38 97 THR A C 1
ATOM 751 O O . THR A 1 97 ? 3.855 -3.410 -31.066 1.00 64.38 97 THR A O 1
ATOM 754 N N . ARG A 1 98 ? 4.232 -1.683 -29.683 1.00 62.66 98 ARG A N 1
ATOM 755 C CA . ARG A 1 98 ? 3.718 -2.359 -28.487 1.00 62.66 98 ARG A CA 1
ATOM 756 C C . ARG A 1 98 ? 2.212 -2.619 -28.581 1.00 62.66 98 ARG A C 1
ATOM 758 O O . ARG A 1 98 ? 1.773 -3.721 -28.266 1.00 62.66 98 ARG A O 1
ATOM 765 N N . GLN A 1 99 ? 1.432 -1.649 -29.055 1.00 62.34 99 GLN A N 1
ATOM 766 C CA . GLN A 1 99 ? -0.020 -1.761 -29.211 1.00 62.34 99 GLN A CA 1
ATOM 767 C C . GLN A 1 99 ? -0.401 -2.892 -30.178 1.00 62.34 99 GLN A C 1
ATOM 769 O O . GLN A 1 99 ? -1.308 -3.667 -29.875 1.00 62.34 99 GLN A O 1
ATOM 774 N N . ALA A 1 100 ? 0.297 -3.007 -31.314 1.00 63.00 100 ALA A N 1
ATOM 775 C CA . ALA A 1 100 ? 0.043 -4.030 -32.331 1.00 63.00 100 ALA A CA 1
ATOM 776 C C . ALA A 1 100 ? 0.334 -5.452 -31.820 1.00 63.00 100 ALA A C 1
ATOM 778 O O . ALA A 1 100 ? -0.460 -6.365 -32.044 1.00 63.00 100 ALA A O 1
ATOM 779 N N . ASN A 1 101 ? 1.426 -5.629 -31.069 1.00 61.44 101 ASN A N 1
ATOM 780 C CA . ASN A 1 101 ? 1.781 -6.926 -30.486 1.00 61.44 101 ASN A CA 1
ATOM 781 C C . ASN A 1 101 ? 0.825 -7.325 -29.351 1.00 61.44 101 ASN A C 1
ATOM 783 O O . ASN A 1 101 ? 0.371 -8.466 -29.297 1.00 61.44 101 ASN A O 1
ATOM 787 N N . LEU A 1 102 ? 0.449 -6.372 -28.490 1.00 61.16 102 LEU A N 1
ATOM 788 C CA . LEU A 1 102 ? -0.496 -6.626 -27.401 1.00 61.16 102 LEU A CA 1
ATOM 789 C C . LEU A 1 102 ? -1.899 -6.956 -27.924 1.00 61.16 102 LEU A C 1
ATOM 791 O O . LEU A 1 102 ? -2.560 -7.824 -27.370 1.00 61.16 102 LEU A O 1
ATOM 795 N N . THR A 1 103 ? -2.374 -6.320 -28.999 1.00 62.72 103 THR A N 1
ATOM 796 C CA . THR A 1 103 ? -3.739 -6.585 -29.490 1.00 62.72 103 THR A CA 1
ATOM 797 C C . THR A 1 103 ? -3.910 -7.991 -30.052 1.00 62.72 103 THR A C 1
ATOM 799 O O . THR A 1 103 ? -4.937 -8.603 -29.781 1.00 62.72 103 THR A O 1
ATOM 802 N N . ALA A 1 104 ? -2.936 -8.539 -30.778 1.00 62.00 104 ALA A N 1
ATOM 803 C CA . ALA A 1 104 ? -3.067 -9.882 -31.347 1.00 62.00 104 ALA A CA 1
ATOM 804 C C . ALA A 1 104 ? -3.032 -10.985 -30.271 1.00 62.00 104 ALA A C 1
ATOM 806 O O . ALA A 1 104 ? -3.864 -11.893 -30.282 1.00 62.00 104 ALA A O 1
ATOM 807 N N . GLU A 1 105 ? -2.107 -10.878 -29.316 1.00 60.62 105 GLU A N 1
ATOM 808 C CA . GLU A 1 105 ? -1.911 -11.868 -28.250 1.00 60.62 105 GLU A CA 1
ATOM 809 C C . GLU A 1 105 ? -3.039 -11.805 -27.203 1.00 60.62 105 GLU A C 1
ATOM 811 O O . GLU A 1 105 ? -3.616 -12.829 -26.830 1.00 60.62 105 GLU A O 1
ATOM 816 N N . TRP A 1 106 ? -3.461 -10.597 -26.808 1.00 61.66 106 TRP A N 1
ATOM 817 C CA . TRP A 1 106 ? -4.510 -10.418 -25.800 1.00 61.66 106 TRP A CA 1
ATOM 818 C C . TRP A 1 106 ? -5.917 -10.691 -26.342 1.00 61.66 106 TRP A C 1
ATOM 820 O O . TRP A 1 106 ? -6.776 -11.151 -25.592 1.00 61.66 106 TRP A O 1
ATOM 830 N N . GLN A 1 107 ? -6.179 -10.466 -27.636 1.00 66.06 107 GLN A N 1
ATOM 831 C CA . GLN A 1 107 ? -7.472 -10.819 -28.242 1.00 66.06 107 GLN A CA 1
ATOM 832 C C . GLN A 1 107 ? -7.694 -12.336 -28.331 1.00 66.06 107 GLN A C 1
ATOM 834 O O . GLN A 1 107 ? -8.843 -12.778 -28.252 1.00 66.06 107 GLN A O 1
ATOM 839 N N . LEU A 1 108 ? -6.624 -13.127 -28.479 1.00 57.31 108 LEU A N 1
ATOM 840 C CA . LEU A 1 108 ? -6.682 -14.592 -28.439 1.00 57.31 108 LEU A CA 1
ATOM 841 C C . LEU A 1 108 ? -6.878 -15.099 -27.007 1.00 57.31 108 LEU A C 1
ATOM 843 O O . LEU A 1 108 ? -7.777 -15.901 -26.753 1.00 57.31 108 LEU A O 1
ATOM 847 N N . ALA A 1 109 ? -6.101 -14.562 -26.068 1.00 57.31 109 ALA A N 1
ATOM 848 C CA . ALA A 1 109 ? -6.200 -14.867 -24.646 1.00 57.31 109 ALA A CA 1
ATOM 849 C C . ALA A 1 109 ? -7.579 -14.515 -24.046 1.00 57.31 109 ALA A C 1
ATOM 851 O O . ALA A 1 109 ? -8.107 -15.251 -23.220 1.00 57.31 109 ALA A O 1
ATOM 852 N N . ALA A 1 110 ? -8.226 -13.438 -24.504 1.00 61.16 110 ALA A N 1
ATOM 853 C CA . ALA A 1 110 ? -9.531 -13.000 -23.996 1.00 61.16 110 ALA A CA 1
ATOM 854 C C . ALA A 1 110 ? -10.692 -13.986 -24.246 1.00 61.16 110 ALA A C 1
ATOM 856 O O . ALA A 1 110 ? -11.777 -13.800 -23.694 1.00 61.16 110 ALA A O 1
ATOM 857 N N . ARG A 1 111 ? -10.505 -15.015 -25.085 1.00 68.50 111 ARG A N 1
ATOM 858 C CA . ARG A 1 111 ? -11.551 -15.998 -25.422 1.00 68.50 111 ARG A CA 1
ATOM 859 C C . ARG A 1 111 ? -11.426 -17.320 -24.664 1.00 68.50 111 ARG A C 1
ATOM 861 O O . ARG A 1 111 ? -12.385 -18.088 -24.671 1.00 68.50 111 ARG A O 1
ATOM 868 N N . ASP A 1 112 ? -10.299 -17.563 -23.998 1.00 82.94 112 ASP A N 1
ATOM 869 C CA . ASP A 1 112 ? -10.052 -18.764 -23.200 1.00 82.94 112 ASP A CA 1
ATOM 870 C C . ASP A 1 112 ? -9.256 -18.417 -21.924 1.00 82.94 112 ASP A C 1
ATOM 872 O O . ASP A 1 112 ? -8.086 -18.036 -22.010 1.00 82.94 112 ASP A O 1
ATOM 876 N N . PRO A 1 113 ? -9.847 -18.577 -20.723 1.00 83.19 113 PRO A N 1
ATOM 877 C CA . PRO A 1 113 ? -9.157 -18.331 -19.460 1.00 83.19 113 PRO A CA 1
ATOM 878 C C . PRO A 1 113 ? -7.860 -19.128 -19.269 1.00 83.19 113 PRO A C 1
ATOM 880 O O . PRO A 1 113 ? -6.981 -18.666 -18.541 1.00 83.19 113 PRO A O 1
ATOM 883 N N . ALA A 1 114 ? -7.734 -20.323 -19.859 1.00 85.69 114 ALA A N 1
ATOM 884 C CA . ALA A 1 114 ? -6.493 -21.092 -19.796 1.00 85.69 114 ALA A CA 1
ATOM 885 C C . ALA A 1 114 ? -5.406 -20.438 -20.659 1.00 85.69 114 ALA A C 1
ATOM 887 O O . ALA A 1 114 ? -4.352 -20.098 -20.129 1.00 85.69 114 ALA A O 1
ATOM 888 N N . ALA A 1 115 ? -5.713 -20.136 -21.924 1.00 83.50 115 ALA A N 1
ATOM 889 C CA . ALA A 1 115 ? -4.809 -19.405 -22.811 1.00 83.50 115 ALA A CA 1
ATOM 890 C C . ALA A 1 115 ? -4.386 -18.035 -22.248 1.00 83.50 115 ALA A C 1
ATOM 892 O O . ALA A 1 115 ? -3.241 -17.629 -22.422 1.00 83.50 115 ALA A O 1
ATOM 893 N N . PHE A 1 116 ? -5.273 -17.324 -21.538 1.00 82.31 116 PHE A N 1
ATOM 894 C CA . PHE A 1 116 ? -4.904 -16.079 -20.857 1.00 82.31 116 PHE A CA 1
ATOM 895 C C . PHE A 1 116 ? -3.872 -16.280 -19.750 1.00 82.31 116 PHE A C 1
ATOM 897 O O . PHE A 1 116 ? -2.940 -15.484 -19.647 1.00 82.31 116 PHE A O 1
ATOM 904 N N . ARG A 1 117 ? -4.018 -17.328 -18.930 1.00 85.56 117 ARG A N 1
ATOM 905 C CA . ARG A 1 117 ? -3.030 -17.639 -17.887 1.00 85.56 117 ARG A CA 1
ATOM 906 C C . ARG A 1 117 ? -1.668 -17.961 -18.495 1.00 85.56 117 ARG A C 1
ATOM 908 O O . ARG A 1 117 ? -0.674 -17.401 -18.050 1.00 85.56 117 ARG A O 1
ATOM 915 N N . ASP A 1 118 ? -1.642 -18.771 -19.546 1.00 85.88 118 ASP A N 1
ATOM 916 C CA . ASP A 1 118 ? -0.390 -19.146 -20.208 1.00 85.88 118 ASP A CA 1
ATOM 917 C C . ASP A 1 118 ? 0.287 -17.934 -20.873 1.00 85.88 118 ASP A C 1
ATOM 919 O O . ASP A 1 118 ? 1.507 -17.794 -20.824 1.00 85.88 118 ASP A O 1
ATOM 923 N N . ALA A 1 119 ? -0.497 -17.014 -21.448 1.00 83.31 119 ALA A N 1
ATOM 924 C CA . ALA A 1 119 ? 0.024 -15.807 -22.088 1.00 83.31 119 ALA A CA 1
ATOM 925 C C . ALA A 1 119 ? 0.513 -14.739 -21.090 1.00 83.31 119 ALA A C 1
ATOM 927 O O . ALA A 1 119 ? 1.431 -13.977 -21.405 1.00 83.31 119 ALA A O 1
ATOM 928 N N . ILE A 1 120 ? -0.094 -14.645 -19.898 1.00 86.88 120 ILE A N 1
ATOM 929 C CA . ILE A 1 120 ? 0.279 -13.621 -18.911 1.00 86.88 120 ILE A CA 1
ATOM 930 C C . ILE A 1 120 ? 1.490 -14.026 -18.066 1.00 86.88 120 ILE A C 1
ATOM 932 O O . ILE A 1 120 ? 2.193 -13.142 -17.579 1.00 86.88 120 ILE A O 1
ATOM 936 N N . GLU A 1 121 ? 1.763 -15.323 -17.903 1.00 90.38 121 GLU A N 1
ATOM 937 C CA . GLU A 1 121 ? 2.825 -15.804 -17.009 1.00 90.38 121 GLU A CA 1
ATOM 938 C C . GLU A 1 121 ? 4.217 -15.242 -17.357 1.00 90.38 121 GLU A C 1
ATOM 940 O O . GLU A 1 121 ? 4.839 -14.647 -16.476 1.00 90.38 121 GLU A O 1
ATOM 945 N N . PRO A 1 122 ? 4.670 -15.230 -18.629 1.00 90.50 122 PRO A N 1
ATOM 946 C CA . PRO A 1 122 ? 5.951 -14.610 -18.978 1.00 90.50 122 PRO A CA 1
ATOM 947 C C . PRO A 1 122 ? 5.996 -13.103 -18.684 1.00 90.50 122 PRO A C 1
ATOM 949 O O . PRO A 1 122 ? 7.065 -12.531 -18.475 1.00 90.50 122 PRO A O 1
ATOM 952 N N . GLN A 1 123 ? 4.843 -12.422 -18.682 1.00 89.62 123 GLN A N 1
ATOM 953 C CA . GLN A 1 123 ? 4.776 -11.005 -18.318 1.00 89.62 123 GLN A CA 1
ATOM 954 C C . GLN A 1 123 ? 4.877 -10.808 -16.803 1.00 89.62 123 GLN A C 1
ATOM 956 O O . GLN A 1 123 ? 5.457 -9.814 -16.372 1.00 89.62 123 GLN A O 1
ATOM 961 N N . ARG A 1 124 ? 4.361 -11.747 -15.996 1.00 91.25 124 ARG A N 1
ATOM 962 C CA . ARG A 1 124 ? 4.544 -11.748 -14.536 1.00 91.25 124 ARG A CA 1
ATOM 963 C C . ARG A 1 124 ? 6.007 -11.961 -14.168 1.00 91.25 124 ARG A C 1
ATOM 965 O O . ARG A 1 124 ? 6.524 -11.224 -13.335 1.00 91.25 124 ARG A O 1
ATOM 972 N N . GLU A 1 125 ? 6.680 -12.893 -14.836 1.00 92.69 125 GLU A N 1
ATOM 973 C CA . GLU A 1 125 ? 8.116 -13.137 -14.651 1.00 92.69 125 GLU A CA 1
ATOM 974 C C . GLU A 1 125 ? 8.943 -11.892 -15.000 1.00 92.69 125 GLU A C 1
ATOM 976 O O . GLU A 1 125 ? 9.736 -11.426 -14.185 1.00 92.69 125 GLU A O 1
ATOM 981 N N . ARG A 1 126 ? 8.691 -11.270 -16.160 1.00 93.69 126 ARG A N 1
ATOM 982 C CA . ARG A 1 126 ? 9.360 -10.011 -16.543 1.00 93.69 126 ARG A CA 1
ATOM 983 C C . ARG A 1 126 ? 9.073 -8.871 -15.577 1.00 93.69 126 ARG A C 1
ATOM 985 O O . ARG A 1 126 ? 9.961 -8.077 -15.285 1.00 93.69 126 ARG A O 1
ATOM 992 N N . LEU A 1 127 ? 7.837 -8.759 -15.091 1.00 93.56 127 LEU A N 1
ATOM 993 C CA . LEU A 1 127 ? 7.497 -7.757 -14.086 1.00 93.56 127 LEU A CA 1
ATOM 994 C C . LEU A 1 127 ? 8.311 -7.984 -12.809 1.00 93.56 127 LEU A C 1
ATOM 996 O O . LEU A 1 127 ? 8.861 -7.028 -12.274 1.00 93.56 127 LEU A O 1
ATOM 1000 N N . HIS A 1 128 ? 8.436 -9.232 -12.359 1.00 93.00 128 HIS A N 1
ATOM 1001 C CA . HIS A 1 128 ? 9.271 -9.580 -11.213 1.00 93.00 128 HIS A CA 1
ATOM 1002 C C . HIS A 1 128 ? 10.741 -9.188 -11.444 1.00 93.00 128 HIS A C 1
ATOM 1004 O O . HIS A 1 128 ? 11.355 -8.578 -10.573 1.00 93.00 128 HIS A O 1
ATOM 1010 N N . GLU A 1 129 ? 11.292 -9.440 -12.635 1.00 93.88 129 GLU A N 1
ATOM 1011 C CA . GLU A 1 129 ? 12.638 -8.976 -13.003 1.00 93.88 129 GLU A CA 1
ATOM 1012 C C . GLU A 1 129 ? 12.770 -7.444 -12.942 1.00 93.88 129 GLU A C 1
ATOM 1014 O O . GLU A 1 129 ? 13.759 -6.934 -12.417 1.00 93.88 129 GLU A O 1
ATOM 1019 N N . TYR A 1 130 ? 11.775 -6.696 -13.434 1.00 94.12 130 TYR A N 1
ATOM 1020 C CA . TYR A 1 130 ? 11.792 -5.228 -13.422 1.00 94.12 130 TYR A CA 1
ATOM 1021 C C . TYR A 1 130 ? 11.621 -4.617 -12.037 1.00 94.12 130 TYR A C 1
ATOM 1023 O O . TYR A 1 130 ? 12.179 -3.553 -11.772 1.00 94.12 130 TYR A O 1
ATOM 1031 N N . LEU A 1 131 ? 10.856 -5.257 -11.154 1.00 94.44 131 LEU A N 1
ATOM 1032 C CA . LEU A 1 131 ? 10.728 -4.819 -9.765 1.00 94.44 131 LEU A CA 1
ATOM 1033 C C . LEU A 1 131 ? 12.033 -5.050 -8.988 1.00 94.44 131 LEU A C 1
ATOM 1035 O O . LEU A 1 131 ? 12.317 -4.315 -8.037 1.00 94.44 131 LEU A O 1
ATOM 1039 N N . GLY A 1 132 ? 12.860 -5.994 -9.437 1.00 93.81 132 GLY A N 1
ATOM 1040 C CA . GLY A 1 132 ? 14.074 -6.406 -8.751 1.00 93.81 132 GLY A CA 1
ATOM 1041 C C . GLY A 1 132 ? 13.752 -7.338 -7.576 1.00 93.81 132 GLY A C 1
ATOM 1042 O O . GLY A 1 132 ? 12.720 -8.009 -7.584 1.00 93.81 132 GLY A O 1
ATOM 1043 N N . PRO A 1 133 ? 14.623 -7.430 -6.558 1.00 92.75 133 PRO A N 1
ATOM 1044 C CA . PRO A 1 133 ? 14.380 -8.301 -5.419 1.00 92.75 133 PRO A CA 1
ATOM 1045 C C . PRO A 1 133 ? 13.100 -7.895 -4.681 1.00 92.75 133 PRO A C 1
ATOM 1047 O O . PRO A 1 133 ? 12.929 -6.738 -4.300 1.00 92.75 133 PRO A O 1
ATOM 1050 N N . LEU A 1 134 ? 12.239 -8.880 -4.428 1.00 93.88 134 LEU A N 1
ATOM 1051 C CA . LEU A 1 134 ? 11.096 -8.784 -3.526 1.00 93.88 134 LEU A CA 1
ATOM 1052 C C . LEU A 1 134 ? 11.362 -9.712 -2.335 1.00 93.88 134 LEU A C 1
ATOM 1054 O O . LEU A 1 134 ? 11.063 -10.904 -2.409 1.00 93.88 134 LEU A O 1
ATOM 1058 N N . PRO A 1 135 ? 11.995 -9.211 -1.259 1.00 92.44 135 PRO A N 1
ATOM 1059 C CA . PRO A 1 135 ? 12.246 -10.015 -0.073 1.00 92.44 135 PRO A CA 1
ATOM 1060 C C . PRO A 1 135 ? 10.942 -10.559 0.515 1.00 92.44 135 PRO A C 1
ATOM 1062 O O . PRO A 1 135 ? 9.908 -9.896 0.449 1.00 92.44 135 PRO A O 1
ATOM 1065 N N . ASP A 1 136 ? 11.019 -11.737 1.133 1.00 94.06 136 ASP A N 1
ATOM 1066 C CA . ASP A 1 136 ? 9.893 -12.409 1.796 1.00 94.06 136 ASP A CA 1
ATOM 1067 C C . ASP A 1 136 ? 10.160 -12.566 3.303 1.00 94.06 136 ASP A C 1
ATOM 1069 O O . ASP A 1 136 ? 10.002 -13.631 3.899 1.00 94.06 136 ASP A O 1
ATOM 1073 N N . GLY A 1 137 ? 10.698 -11.505 3.912 1.00 93.44 137 GLY A N 1
ATOM 1074 C CA . GLY A 1 137 ? 10.977 -11.470 5.343 1.00 93.44 137 GLY A CA 1
ATOM 1075 C C . GLY A 1 137 ? 9.697 -11.538 6.186 1.00 93.44 137 GLY A C 1
ATOM 1076 O O . GLY A 1 137 ? 8.617 -11.189 5.708 1.00 93.44 137 GLY A O 1
ATOM 1077 N N . PRO A 1 138 ? 9.797 -11.957 7.461 1.00 95.62 138 PRO A N 1
ATOM 1078 C CA . PRO A 1 138 ? 8.637 -12.051 8.334 1.00 95.62 138 PRO A CA 1
ATOM 1079 C C . PRO A 1 138 ? 8.035 -10.669 8.599 1.00 95.62 138 PRO A C 1
ATOM 1081 O O . PRO A 1 138 ? 8.725 -9.755 9.054 1.00 95.62 138 PRO A O 1
ATOM 1084 N N . VAL A 1 139 ? 6.728 -10.548 8.384 1.00 97.94 139 VAL A N 1
ATOM 1085 C CA . VAL A 1 139 ? 5.976 -9.327 8.672 1.00 97.94 139 VAL A CA 1
ATOM 1086 C C . VAL A 1 139 ? 5.458 -9.365 10.102 1.00 97.94 139 VAL A C 1
ATOM 1088 O O . VAL A 1 139 ? 4.825 -10.332 10.522 1.00 97.94 139 VAL A O 1
ATOM 1091 N N . THR A 1 140 ? 5.732 -8.310 10.868 1.00 97.44 140 THR A N 1
ATOM 1092 C CA . THR A 1 140 ? 5.285 -8.200 12.265 1.00 97.44 140 THR A CA 1
ATOM 1093 C C . THR A 1 140 ? 4.815 -6.789 12.581 1.00 97.44 140 THR A C 1
ATOM 1095 O O . THR A 1 140 ? 5.480 -5.816 12.228 1.00 97.44 140 THR A O 1
ATOM 1098 N N . ILE A 1 141 ? 3.680 -6.676 13.272 1.00 98.19 141 ILE A N 1
ATOM 1099 C CA . ILE A 1 141 ? 3.234 -5.409 13.859 1.00 98.19 141 ILE A CA 1
ATOM 1100 C C . ILE A 1 141 ? 4.032 -5.199 15.143 1.00 98.19 141 ILE A C 1
ATOM 1102 O O . ILE A 1 141 ? 3.958 -6.016 16.062 1.00 98.19 141 ILE A O 1
ATOM 1106 N N . THR A 1 142 ? 4.803 -4.120 15.202 1.00 97.94 142 THR A N 1
ATOM 1107 C CA . THR A 1 142 ? 5.616 -3.773 16.372 1.00 97.94 142 THR A CA 1
ATOM 1108 C C . THR A 1 142 ? 4.871 -2.862 17.333 1.00 97.94 142 THR A C 1
ATOM 1110 O O . THR A 1 142 ? 5.050 -2.982 18.542 1.00 97.94 142 THR A O 1
ATOM 1113 N N . GLU A 1 143 ? 4.017 -1.978 16.815 1.00 98.00 143 GLU A N 1
ATOM 1114 C CA . GLU A 1 143 ? 3.253 -1.024 17.616 1.00 98.00 143 GLU A CA 1
ATOM 1115 C C . GLU A 1 143 ? 1.866 -0.766 17.028 1.00 98.00 143 GLU A C 1
ATOM 1117 O O . GLU A 1 143 ? 1.656 -0.863 15.815 1.00 98.00 143 GLU A O 1
ATOM 1122 N N . ARG A 1 144 ? 0.932 -0.395 17.911 1.00 98.25 144 ARG A N 1
ATOM 1123 C CA . ARG A 1 144 ? -0.436 0.006 17.580 1.00 98.25 144 ARG A CA 1
ATOM 1124 C C . ARG A 1 144 ? -0.822 1.239 18.377 1.00 98.25 144 ARG A C 1
ATOM 1126 O O . ARG A 1 144 ? -0.677 1.248 19.599 1.00 98.25 144 ARG A O 1
ATOM 1133 N N . HIS A 1 145 ? -1.364 2.237 17.691 1.00 97.75 145 HIS A N 1
ATOM 1134 C CA . HIS A 1 145 ? -1.792 3.495 18.297 1.00 97.75 145 HIS A CA 1
ATOM 1135 C C . HIS A 1 145 ? -3.202 3.850 17.817 1.00 97.75 145 HIS A C 1
ATOM 1137 O O . HIS A 1 145 ? -3.375 4.130 16.630 1.00 97.75 145 HIS A O 1
ATOM 1143 N N . PRO A 1 146 ? -4.223 3.863 18.694 1.00 96.62 146 PRO A N 1
ATOM 1144 C CA . PRO A 1 146 ? -5.559 4.313 18.322 1.00 96.62 146 PRO A CA 1
ATOM 1145 C C . PRO A 1 146 ? -5.530 5.755 17.814 1.00 96.62 146 PRO A C 1
ATOM 1147 O O . PRO A 1 146 ? -4.912 6.623 18.436 1.00 96.62 146 PRO A O 1
ATOM 1150 N N . ILE A 1 147 ? -6.228 6.027 16.713 1.00 94.88 147 ILE A N 1
ATOM 1151 C CA . ILE A 1 147 ? -6.312 7.370 16.134 1.00 94.88 147 ILE A CA 1
ATOM 1152 C C . ILE A 1 147 ? -7.761 7.873 16.097 1.00 94.88 147 ILE A C 1
ATOM 1154 O O . ILE A 1 147 ? -8.670 7.151 15.678 1.00 94.88 147 ILE A O 1
ATOM 1158 N N . PRO A 1 148 ? -8.014 9.125 16.518 1.00 91.38 148 PRO A N 1
ATOM 1159 C CA . PRO A 1 148 ? -9.347 9.696 16.444 1.00 91.38 148 PRO A CA 1
ATOM 1160 C C . PRO A 1 148 ? -9.706 9.989 14.986 1.00 91.38 148 PRO A C 1
ATOM 1162 O O . PRO A 1 148 ? -9.028 10.758 14.307 1.00 91.38 148 PRO A O 1
ATOM 1165 N N . LEU A 1 149 ? -10.805 9.407 14.514 1.00 88.94 149 LEU A N 1
ATOM 1166 C CA . LEU A 1 149 ? -11.368 9.731 13.207 1.00 88.94 149 LEU A CA 1
ATOM 1167 C C . LEU A 1 149 ? -12.250 10.986 13.289 1.00 88.94 149 LEU A C 1
ATOM 1169 O O . LEU A 1 149 ? -12.887 11.226 14.322 1.00 88.94 149 LEU A O 1
ATOM 1173 N N . PRO A 1 150 ? -12.353 11.778 12.206 1.00 80.44 150 PRO A N 1
ATOM 1174 C CA . PRO A 1 150 ? -13.328 12.858 12.133 1.00 80.44 150 PRO A CA 1
ATOM 1175 C C . PRO A 1 150 ? -14.744 12.268 12.266 1.00 80.44 150 PRO A C 1
ATOM 1177 O O . PRO A 1 150 ? -15.226 11.526 11.410 1.00 80.44 150 PRO A O 1
ATOM 1180 N N . VAL A 1 151 ? -15.390 12.553 13.397 1.00 62.00 151 VAL A N 1
ATOM 1181 C CA . VAL A 1 151 ? -16.670 11.969 13.829 1.00 62.00 151 VAL A CA 1
ATOM 1182 C C . VAL A 1 151 ? -17.826 12.214 12.842 1.00 62.00 151 VAL A C 1
ATOM 1184 O O . VAL A 1 151 ? -17.921 13.277 12.233 1.00 62.00 151 VAL A O 1
ATOM 1187 N N . SER A 1 152 ? -18.764 11.249 12.795 1.00 60.84 152 SER A N 1
ATOM 1188 C CA . SER A 1 152 ? -20.101 11.238 12.141 1.00 60.84 152 SER A CA 1
ATOM 1189 C C . SER A 1 152 ? -20.244 10.798 10.671 1.00 60.84 152 SER A C 1
ATOM 1191 O O . SER A 1 152 ? -21.307 10.992 10.086 1.00 60.84 152 SER A O 1
ATOM 1193 N N . PHE A 1 153 ? -19.249 10.141 10.068 1.00 66.88 153 PHE A N 1
ATOM 1194 C CA . PHE A 1 153 ? -19.340 9.797 8.639 1.00 66.88 153 PHE A CA 1
ATOM 1195 C C . PHE A 1 153 ? -20.059 8.469 8.311 1.00 66.88 153 PHE A C 1
ATOM 1197 O O . PHE A 1 153 ? -20.549 8.303 7.195 1.00 66.88 153 PHE A O 1
ATOM 1204 N N . CYS A 1 154 ? -20.155 7.518 9.246 1.00 80.19 154 CYS A N 1
ATOM 1205 C CA . CYS A 1 154 ? -20.622 6.169 8.915 1.00 80.19 154 CYS A CA 1
ATOM 1206 C C . CYS A 1 154 ? -22.105 5.929 9.249 1.00 80.19 154 CYS A C 1
ATOM 1208 O O . CYS A 1 154 ? -22.453 5.839 10.428 1.00 80.19 154 CYS A O 1
ATOM 1210 N N . PRO A 1 155 ? -22.984 5.738 8.243 1.00 79.00 155 PRO A N 1
ATOM 1211 C CA . PRO A 1 155 ? -24.392 5.413 8.484 1.00 79.00 155 PRO A CA 1
ATOM 1212 C C . PRO A 1 155 ? -24.593 4.009 9.075 1.00 79.00 155 PRO A C 1
ATOM 1214 O O . PRO A 1 155 ? -25.601 3.764 9.728 1.00 79.00 155 PRO A O 1
ATOM 1217 N N . ASN A 1 156 ? -23.633 3.101 8.872 1.00 79.94 156 ASN A N 1
ATOM 1218 C CA . ASN A 1 156 ? -23.744 1.691 9.259 1.00 79.94 156 ASN A CA 1
ATOM 1219 C C . ASN A 1 156 ? -23.142 1.374 10.638 1.00 79.94 156 ASN A C 1
ATOM 1221 O O . ASN A 1 156 ? -22.998 0.206 10.984 1.00 79.94 156 ASN A O 1
ATOM 1225 N N . GLY A 1 157 ? -22.792 2.395 11.424 1.00 84.81 157 GLY A N 1
ATOM 1226 C CA . GLY A 1 157 ? -22.246 2.231 12.769 1.00 84.81 157 GLY A CA 1
ATOM 1227 C C . GLY A 1 157 ? -20.850 2.833 12.944 1.00 84.81 157 GLY A C 1
ATOM 1228 O O . GLY A 1 157 ? -20.287 3.395 12.003 1.00 84.81 157 GLY A O 1
ATOM 1229 N N . PRO A 1 158 ? -20.310 2.773 14.170 1.00 89.75 158 PRO A N 1
ATOM 1230 C CA . PRO A 1 158 ? -18.997 3.318 14.478 1.00 89.75 158 PRO A CA 1
ATOM 1231 C C . PRO A 1 158 ? -17.878 2.571 13.743 1.00 89.75 158 PRO A C 1
ATOM 1233 O O . PRO A 1 158 ? -17.971 1.378 13.463 1.00 89.75 158 PRO A O 1
ATOM 1236 N N . VAL A 1 159 ? -16.804 3.299 13.462 1.00 91.88 159 VAL A N 1
ATOM 1237 C CA . VAL A 1 159 ? -15.559 2.781 12.890 1.00 91.88 159 VAL A CA 1
ATOM 1238 C C . VAL A 1 159 ? -14.412 3.112 13.829 1.00 91.88 159 VAL A C 1
ATOM 1240 O O . VAL A 1 159 ? -14.377 4.188 14.428 1.00 91.88 159 VAL A O 1
ATOM 1243 N N . GLU A 1 160 ? -13.486 2.177 13.942 1.00 93.44 160 GLU A N 1
ATOM 1244 C CA . GLU A 1 160 ? -12.256 2.290 14.709 1.00 93.44 160 GLU A CA 1
ATOM 1245 C C . GLU A 1 160 ?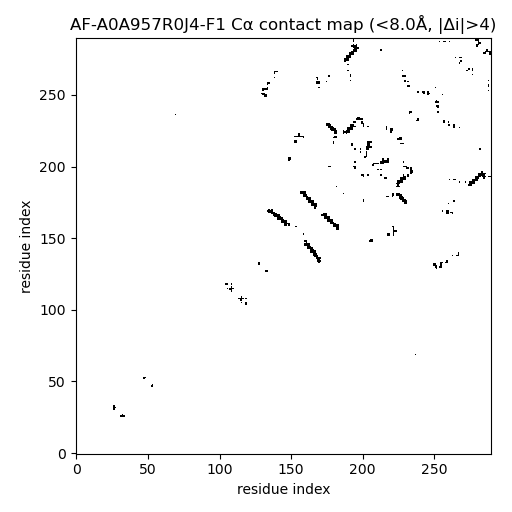 -11.081 2.398 13.747 1.00 93.44 160 GLU A C 1
ATOM 1247 O O . GLU A 1 160 ? -11.110 1.845 12.643 1.00 93.44 160 GLU A O 1
ATOM 1252 N N . ALA A 1 161 ? -10.055 3.133 14.166 1.00 95.38 161 ALA A N 1
ATOM 1253 C CA . ALA A 1 161 ? -8.826 3.244 13.412 1.00 95.38 161 ALA A CA 1
ATOM 1254 C C . ALA A 1 161 ? -7.604 3.203 14.324 1.00 95.38 161 ALA A C 1
ATOM 1256 O O . ALA A 1 161 ? -7.590 3.786 15.411 1.00 95.38 161 ALA A O 1
ATOM 1257 N N . GLU A 1 162 ? -6.561 2.550 13.832 1.00 97.25 162 GLU A N 1
ATOM 1258 C CA . GLU A 1 162 ? -5.263 2.427 14.477 1.00 97.25 162 GLU A CA 1
ATOM 1259 C C . GLU A 1 162 ? -4.165 2.771 13.471 1.00 97.25 162 GLU A C 1
ATOM 1261 O O . GLU A 1 162 ? -4.228 2.381 12.304 1.00 97.25 162 GLU A O 1
ATOM 1266 N N . GLN A 1 163 ? -3.141 3.483 13.924 1.00 98.38 163 GLN A N 1
ATOM 1267 C CA . GLN A 1 163 ? -1.861 3.554 13.238 1.00 98.38 163 GLN A CA 1
ATOM 1268 C C . GLN A 1 163 ? -1.013 2.353 13.667 1.00 98.38 163 GLN A C 1
ATOM 1270 O O . GLN A 1 163 ? -0.891 2.055 14.855 1.00 98.38 163 GLN A O 1
ATOM 1275 N N . LEU A 1 164 ? -0.424 1.678 12.691 1.00 98.50 164 LEU A N 1
ATOM 1276 C CA . LEU A 1 164 ? 0.426 0.511 12.849 1.00 98.50 164 LEU A CA 1
ATOM 1277 C C . LEU A 1 164 ? 1.864 0.878 12.488 1.00 98.50 164 LEU A C 1
ATOM 1279 O O . LEU A 1 164 ? 2.101 1.485 11.440 1.00 98.50 164 LEU A O 1
ATOM 1283 N N . ALA A 1 165 ? 2.814 0.442 13.311 1.00 98.25 165 ALA A N 1
ATOM 1284 C CA . ALA A 1 165 ? 4.208 0.304 12.906 1.00 98.25 165 ALA A CA 1
ATOM 1285 C C . ALA A 1 165 ? 4.467 -1.168 12.561 1.00 98.25 165 ALA A C 1
ATOM 1287 O O . ALA A 1 165 ? 4.153 -2.063 13.348 1.00 98.25 165 ALA A O 1
ATOM 1288 N N . ILE A 1 166 ? 4.993 -1.423 11.365 1.00 98.12 166 ILE A N 1
ATOM 1289 C CA . ILE A 1 166 ? 5.159 -2.762 10.799 1.00 98.12 166 ILE A CA 1
ATOM 1290 C C . ILE A 1 166 ? 6.622 -2.948 10.400 1.00 98.12 166 ILE A C 1
ATOM 1292 O O . ILE A 1 166 ? 7.177 -2.140 9.658 1.00 98.12 166 ILE A O 1
ATOM 1296 N N . ASN A 1 167 ? 7.242 -4.043 10.827 1.00 97.62 167 ASN A N 1
ATOM 1297 C CA . ASN A 1 167 ? 8.442 -4.537 10.158 1.00 97.62 167 ASN A CA 1
ATOM 1298 C C . ASN A 1 167 ? 7.999 -5.161 8.836 1.00 97.62 167 ASN A C 1
ATOM 1300 O O . ASN A 1 167 ? 7.273 -6.157 8.844 1.00 97.62 167 ASN A O 1
ATOM 1304 N N . SER A 1 168 ? 8.372 -4.537 7.719 1.00 96.62 168 SER A N 1
ATOM 1305 C CA . SER A 1 168 ? 7.964 -5.003 6.394 1.00 96.62 168 SER A CA 1
ATOM 1306 C C . SER A 1 168 ? 8.731 -6.259 5.977 1.00 96.62 168 SER A C 1
ATOM 1308 O O . SER A 1 168 ? 9.734 -6.628 6.593 1.00 96.62 168 SER A O 1
ATOM 1310 N N . ARG A 1 169 ? 8.298 -6.883 4.878 1.00 96.31 169 ARG A N 1
ATOM 1311 C CA . ARG A 1 169 ? 9.031 -7.983 4.241 1.00 96.31 169 ARG A CA 1
ATOM 1312 C C . ARG A 1 169 ? 10.470 -7.601 3.884 1.00 96.31 169 ARG A C 1
ATOM 1314 O O . ARG A 1 169 ? 11.334 -8.474 3.828 1.00 96.31 169 ARG A O 1
ATOM 1321 N N . TRP A 1 170 ? 10.732 -6.313 3.642 1.00 94.56 170 TRP A N 1
ATOM 1322 C CA . TRP A 1 170 ? 12.060 -5.802 3.327 1.00 94.56 170 TRP A CA 1
ATOM 1323 C C . TRP A 1 170 ? 12.891 -5.602 4.607 1.00 94.56 170 TRP A C 1
ATOM 1325 O O . TRP A 1 170 ? 12.536 -4.770 5.450 1.00 94.56 170 TRP A O 1
ATOM 1335 N N . PRO A 1 171 ? 14.026 -6.311 4.774 1.00 91.56 171 PRO A N 1
ATOM 1336 C CA . PRO A 1 171 ? 14.816 -6.240 5.999 1.00 91.56 171 PRO A CA 1
ATOM 1337 C C . PRO A 1 171 ? 15.271 -4.817 6.332 1.00 91.56 171 PRO A C 1
ATOM 1339 O O . PRO A 1 171 ? 15.858 -4.125 5.503 1.00 91.56 171 PRO A O 1
ATOM 1342 N N . GLY A 1 172 ? 15.016 -4.390 7.569 1.00 90.81 172 GLY A N 1
ATOM 1343 C CA . GLY A 1 172 ? 15.396 -3.060 8.051 1.00 90.81 172 GLY A CA 1
ATOM 1344 C C . GLY A 1 172 ? 14.497 -1.917 7.566 1.00 90.81 172 GLY A C 1
ATOM 1345 O O . GLY A 1 172 ? 14.758 -0.769 7.919 1.00 90.81 172 GLY A O 1
ATOM 1346 N N . VAL A 1 173 ? 13.434 -2.203 6.808 1.00 93.00 173 VAL A N 1
ATOM 1347 C CA . VAL A 1 173 ? 12.443 -1.203 6.399 1.00 93.00 173 VAL A CA 1
ATOM 1348 C C . VAL A 1 173 ? 11.208 -1.321 7.283 1.00 93.00 173 VAL A C 1
ATOM 1350 O O . VAL A 1 173 ? 10.473 -2.313 7.241 1.00 93.00 173 VAL A O 1
ATOM 1353 N N . ALA A 1 174 ? 10.966 -0.267 8.057 1.00 94.62 174 ALA A N 1
ATOM 1354 C CA . ALA A 1 174 ? 9.712 -0.073 8.763 1.00 94.62 174 ALA A CA 1
ATOM 1355 C C . ALA A 1 174 ? 8.651 0.508 7.816 1.00 94.62 174 ALA A C 1
ATOM 1357 O O . ALA A 1 174 ? 8.940 1.360 6.973 1.00 94.62 174 ALA A O 1
ATOM 1358 N N . LEU A 1 175 ? 7.415 0.057 7.984 1.00 96.69 175 LEU A N 1
ATOM 1359 C CA . LEU A 1 175 ? 6.233 0.528 7.285 1.00 96.69 175 LEU A CA 1
ATOM 1360 C C . LEU A 1 175 ? 5.249 1.087 8.311 1.00 96.69 175 LEU A C 1
ATOM 1362 O O . LEU A 1 175 ? 4.821 0.379 9.219 1.00 96.69 175 LEU A O 1
ATOM 1366 N N . THR A 1 176 ? 4.854 2.342 8.132 1.00 98.06 176 THR A N 1
ATOM 1367 C CA . THR A 1 176 ? 3.678 2.883 8.814 1.00 98.06 176 THR A CA 1
ATOM 1368 C C . THR A 1 176 ? 2.445 2.564 7.981 1.00 98.06 176 THR A C 1
ATOM 1370 O O . THR A 1 176 ? 2.441 2.781 6.769 1.00 98.06 176 THR A O 1
ATOM 1373 N N . ALA A 1 177 ? 1.385 2.072 8.610 1.00 98.44 177 ALA A N 1
ATOM 1374 C CA . ALA A 1 177 ? 0.098 1.873 7.956 1.00 98.44 177 ALA A CA 1
ATOM 1375 C C . ALA A 1 177 ? -1.045 2.276 8.883 1.00 98.44 177 ALA A C 1
ATOM 1377 O O . ALA A 1 177 ? -0.861 2.413 10.087 1.00 98.44 177 ALA A O 1
ATOM 1378 N N . TYR A 1 178 ? -2.235 2.445 8.325 1.00 98.44 178 TYR A N 1
ATOM 1379 C CA . TYR A 1 178 ? -3.444 2.697 9.099 1.00 98.44 178 TYR A CA 1
ATOM 1380 C C . TYR A 1 178 ? -4.434 1.575 8.869 1.00 98.44 178 TYR A C 1
ATOM 1382 O O . TYR A 1 178 ? -4.779 1.306 7.723 1.00 98.44 178 TYR A O 1
ATOM 1390 N N . LEU A 1 179 ? -4.901 0.945 9.940 1.00 97.56 179 LEU A N 1
ATOM 1391 C CA . LEU A 1 179 ? -5.979 -0.031 9.894 1.00 97.56 179 LEU A CA 1
ATOM 1392 C C . LEU A 1 179 ? -7.272 0.655 10.326 1.00 97.56 179 LEU A C 1
ATOM 1394 O O . LEU A 1 179 ? -7.335 1.209 11.417 1.00 97.56 179 LEU A O 1
ATOM 1398 N N . VAL A 1 180 ? -8.293 0.621 9.475 1.00 95.50 180 VAL A N 1
ATOM 1399 C CA . VAL A 1 180 ? -9.621 1.185 9.735 1.00 95.50 180 VAL A CA 1
ATOM 1400 C C . VAL A 1 180 ? -10.667 0.105 9.517 1.00 95.50 180 VAL A C 1
ATOM 1402 O O . VAL A 1 180 ? -10.685 -0.540 8.470 1.00 95.50 180 VAL A O 1
ATOM 1405 N N . GLN A 1 181 ? -11.561 -0.089 10.478 1.00 94.19 181 GLN A N 1
ATOM 1406 C CA . GLN A 1 181 ? -12.589 -1.123 10.397 1.00 94.19 181 GLN A CA 1
ATOM 1407 C C . GLN A 1 181 ? -13.854 -0.739 11.170 1.00 94.19 181 GLN A C 1
ATOM 1409 O O . GLN A 1 181 ? -13.796 0.085 12.082 1.00 94.19 181 GLN A O 1
ATOM 1414 N N . PRO A 1 182 ? -15.014 -1.327 10.845 1.00 91.75 182 PRO A N 1
ATOM 1415 C CA . PRO A 1 182 ? -16.209 -1.194 11.673 1.00 91.75 182 PRO A CA 1
ATOM 1416 C C . PRO A 1 182 ? -15.996 -1.752 13.076 1.00 91.75 182 PRO A C 1
ATOM 1418 O O . PRO A 1 182 ? -15.477 -2.855 13.240 1.00 91.75 182 PRO A O 1
ATOM 1421 N N . ALA A 1 183 ? -16.441 -1.006 14.081 1.00 88.62 183 ALA A N 1
ATOM 1422 C CA . ALA A 1 183 ? -16.331 -1.426 15.467 1.00 88.62 183 ALA A CA 1
ATOM 1423 C C . ALA A 1 183 ? -17.260 -2.617 15.742 1.00 88.62 183 ALA A C 1
ATOM 1425 O O . ALA A 1 183 ? -18.446 -2.589 15.399 1.00 88.62 183 ALA A O 1
ATOM 1426 N N . GLY A 1 184 ? -16.729 -3.656 16.388 1.00 78.69 184 GLY A N 1
ATOM 1427 C CA . GLY A 1 184 ? -17.513 -4.791 16.886 1.00 78.69 184 GLY A CA 1
ATOM 1428 C C . GLY A 1 184 ? -18.211 -5.650 15.823 1.00 78.69 184 GLY A C 1
ATOM 1429 O O . GLY A 1 184 ? -19.061 -6.460 16.189 1.00 78.69 184 GLY A O 1
ATOM 1430 N N . ALA A 1 185 ? -17.884 -5.497 14.536 1.00 64.12 185 ALA A N 1
ATOM 1431 C CA . ALA A 1 185 ? -18.495 -6.267 13.456 1.00 64.12 185 ALA A CA 1
ATOM 1432 C C . ALA A 1 185 ? -17.482 -7.207 12.788 1.00 64.12 185 ALA A C 1
ATOM 1434 O O . ALA A 1 185 ? -16.411 -6.792 12.342 1.00 64.12 185 ALA A O 1
ATOM 1435 N N . ASP A 1 186 ? -17.853 -8.482 12.677 1.00 67.44 186 ASP A N 1
ATOM 1436 C CA . ASP A 1 186 ? -17.135 -9.458 11.864 1.00 67.44 186 ASP A CA 1
ATOM 1437 C C . ASP A 1 186 ? -17.568 -9.303 10.400 1.00 67.44 186 ASP A C 1
ATOM 1439 O O . ASP A 1 186 ? -18.584 -9.848 9.970 1.00 67.44 186 ASP A O 1
ATOM 1443 N N . ASN A 1 187 ? -16.849 -8.477 9.639 1.00 65.56 187 ASN A N 1
ATOM 1444 C CA . ASN A 1 187 ? -17.197 -8.230 8.243 1.00 65.56 187 ASN A CA 1
ATOM 1445 C C . ASN A 1 187 ? -16.272 -8.992 7.304 1.00 65.56 187 ASN A C 1
ATOM 1447 O O . ASN A 1 187 ? -15.071 -8.765 7.306 1.00 65.56 187 ASN A O 1
ATOM 1451 N N . GLY A 1 188 ? -16.821 -9.839 6.436 1.00 72.25 188 GLY A N 1
ATOM 1452 C CA . GLY A 1 188 ? -16.054 -10.820 5.660 1.00 72.25 188 GLY A CA 1
ATOM 1453 C C . GLY A 1 188 ? -15.165 -10.306 4.516 1.00 72.25 188 GLY A C 1
ATOM 1454 O O . GLY A 1 188 ? -14.912 -11.079 3.597 1.00 72.25 188 GLY A O 1
ATOM 1455 N N . ARG A 1 189 ? -14.732 -9.036 4.476 1.00 90.19 189 ARG A N 1
ATOM 1456 C CA . ARG A 1 189 ? -13.887 -8.505 3.383 1.00 90.19 189 ARG A CA 1
ATOM 1457 C C . ARG A 1 189 ? -12.828 -7.531 3.886 1.00 90.19 189 ARG A C 1
ATOM 1459 O O . ARG A 1 189 ? -13.111 -6.697 4.747 1.00 90.19 189 ARG A O 1
ATOM 1466 N N . ALA A 1 190 ? -11.640 -7.602 3.293 1.00 96.12 190 ALA A N 1
ATOM 1467 C CA . ALA A 1 190 ? -10.535 -6.702 3.587 1.00 96.12 190 ALA A CA 1
ATOM 1468 C C . ALA A 1 190 ? -10.022 -6.012 2.313 1.00 96.12 190 ALA A C 1
ATOM 1470 O O . ALA A 1 190 ? -10.151 -6.553 1.214 1.00 96.12 190 ALA A O 1
ATOM 1471 N N . VAL A 1 191 ? -9.477 -4.803 2.438 1.00 97.81 191 VAL A N 1
ATOM 1472 C CA . VAL A 1 191 ? -8.965 -4.007 1.314 1.00 97.81 191 VAL A CA 1
ATOM 1473 C C . VAL A 1 191 ? -7.659 -3.320 1.700 1.00 97.81 191 VAL A C 1
ATOM 1475 O O . VAL A 1 191 ? -7.580 -2.679 2.744 1.00 97.81 191 VAL A O 1
ATOM 1478 N N . VAL A 1 192 ? -6.657 -3.381 0.827 1.00 98.44 192 VAL A N 1
ATOM 1479 C CA . VAL A 1 192 ? -5.527 -2.445 0.847 1.00 98.44 192 VAL A CA 1
ATOM 1480 C C . VAL A 1 192 ? -5.905 -1.226 0.009 1.00 98.44 192 VAL A C 1
ATOM 1482 O O . VAL A 1 192 ? -6.129 -1.350 -1.197 1.00 98.44 192 VAL A O 1
ATOM 1485 N N . ALA A 1 193 ? -6.007 -0.054 0.635 1.00 98.12 193 ALA A N 1
ATOM 1486 C CA . ALA A 1 193 ? -6.289 1.201 -0.055 1.00 98.12 193 ALA A CA 1
ATOM 1487 C C . ALA A 1 193 ? -4.991 1.993 -0.275 1.00 98.12 193 ALA A C 1
ATOM 1489 O O . ALA A 1 193 ? -4.275 2.302 0.674 1.00 98.12 193 ALA A O 1
ATOM 1490 N N . LEU A 1 194 ? -4.696 2.334 -1.529 1.00 97.75 194 LEU A N 1
ATOM 1491 C CA . LEU A 1 194 ? -3.430 2.932 -1.950 1.00 97.75 194 LEU A CA 1
ATOM 1492 C C . LEU A 1 194 ? -3.633 4.366 -2.445 1.00 97.75 194 LEU A C 1
ATOM 1494 O O . LEU A 1 194 ? -4.422 4.631 -3.359 1.00 97.75 194 LEU A O 1
ATOM 1498 N N . HIS A 1 195 ? -2.891 5.297 -1.851 1.00 95.19 195 HIS A N 1
ATOM 1499 C CA . HIS A 1 195 ? -2.886 6.698 -2.257 1.00 95.19 195 HIS A CA 1
ATOM 1500 C C . HIS A 1 195 ? -1.955 6.937 -3.457 1.00 95.19 195 HIS A C 1
ATOM 1502 O O . HIS A 1 195 ? -1.087 6.124 -3.772 1.00 95.19 195 HIS A O 1
ATOM 1508 N N . GLY A 1 196 ? -2.136 8.064 -4.149 1.00 91.81 196 GLY A N 1
ATOM 1509 C CA . GLY A 1 196 ? -1.251 8.469 -5.241 1.00 91.81 196 GLY A CA 1
ATOM 1510 C C . GLY A 1 196 ? -0.175 9.475 -4.820 1.00 91.81 196 GLY A C 1
ATOM 1511 O O . GLY A 1 196 ? -0.013 9.796 -3.639 1.00 91.81 196 GLY A O 1
ATOM 1512 N N . HIS A 1 197 ? 0.546 10.001 -5.814 1.00 90.50 197 HIS A N 1
ATOM 1513 C CA . HIS A 1 197 ? 1.524 11.078 -5.623 1.00 90.50 197 HIS A CA 1
ATOM 1514 C C . HIS A 1 197 ? 0.870 12.330 -5.024 1.00 90.50 197 HIS A C 1
ATOM 1516 O O . HIS A 1 197 ? -0.277 12.653 -5.349 1.00 90.50 197 HIS A O 1
ATOM 1522 N N . GLY A 1 198 ? 1.596 13.017 -4.136 1.00 87.69 198 GLY A N 1
ATOM 1523 C CA . GLY A 1 198 ? 1.109 14.204 -3.420 1.00 87.69 198 GLY A CA 1
ATOM 1524 C C . GLY A 1 198 ? -0.007 13.944 -2.398 1.00 87.69 198 GLY A C 1
ATOM 1525 O O . GLY A 1 198 ? -0.459 14.887 -1.751 1.00 87.69 198 GLY A O 1
ATOM 1526 N N . SER A 1 199 ? -0.439 12.689 -2.244 1.00 92.25 199 SER A N 1
ATOM 1527 C CA . SER A 1 199 ? -1.420 12.241 -1.255 1.00 92.25 199 SER A CA 1
ATOM 1528 C C . SER A 1 199 ? -0.729 11.502 -0.097 1.00 92.25 199 SER A C 1
ATOM 1530 O O . SER A 1 199 ? 0.496 11.350 -0.087 1.00 92.25 199 SER A O 1
ATOM 1532 N N . SER A 1 200 ? -1.505 11.086 0.897 1.00 94.00 200 SER A N 1
ATOM 1533 C CA . SER A 1 200 ? -1.045 10.431 2.125 1.00 94.00 200 SER A CA 1
ATOM 1534 C C . SER A 1 200 ? -2.151 9.536 2.697 1.00 94.00 200 SER A C 1
ATOM 1536 O O . SER A 1 200 ? -3.336 9.774 2.423 1.00 94.00 200 SER A O 1
ATOM 1538 N N . PRO A 1 201 ? -1.819 8.520 3.511 1.00 95.50 201 PRO A N 1
ATOM 1539 C CA . PRO A 1 201 ? -2.828 7.736 4.217 1.00 95.50 201 PRO A CA 1
ATOM 1540 C C . PRO A 1 201 ? -3.781 8.605 5.044 1.00 95.50 201 PRO A C 1
ATOM 1542 O O . PRO A 1 201 ? -4.994 8.414 5.017 1.00 95.50 201 PRO A O 1
ATOM 1545 N N . GLU A 1 202 ? -3.257 9.625 5.714 1.00 95.19 202 GLU A N 1
ATOM 1546 C CA . GLU A 1 202 ? -4.003 10.560 6.546 1.00 95.19 202 GLU A CA 1
ATOM 1547 C C . GLU A 1 202 ? -5.086 11.295 5.746 1.00 95.19 202 GLU A C 1
ATOM 1549 O O . GLU A 1 202 ? -6.205 11.468 6.240 1.00 95.19 202 GLU A O 1
ATOM 1554 N N . ARG A 1 203 ? -4.820 11.660 4.483 1.00 93.12 203 ARG A N 1
ATOM 1555 C CA . ARG A 1 203 ? -5.845 12.214 3.581 1.00 93.12 203 ARG A CA 1
ATOM 1556 C C . ARG A 1 203 ? -6.930 11.194 3.249 1.00 93.12 203 ARG A C 1
ATOM 1558 O O . ARG A 1 203 ? -8.115 11.529 3.326 1.00 93.12 203 ARG A O 1
ATOM 1565 N N . LEU A 1 204 ? -6.566 9.939 2.976 1.00 94.50 204 LEU A N 1
ATOM 1566 C CA . LEU A 1 204 ? -7.527 8.849 2.739 1.00 94.50 204 LEU A CA 1
ATOM 1567 C C . LEU A 1 204 ? -8.424 8.584 3.961 1.00 94.50 204 LEU A C 1
ATOM 1569 O O . LEU A 1 204 ? -9.590 8.215 3.790 1.00 94.50 204 LEU A O 1
ATOM 1573 N N . LEU A 1 205 ? -7.917 8.814 5.175 1.00 93.25 205 LEU A N 1
ATOM 1574 C CA . LEU A 1 205 ? -8.684 8.768 6.425 1.00 93.25 205 LEU A CA 1
ATOM 1575 C C . LEU A 1 205 ? -9.445 10.074 6.731 1.00 93.25 205 LEU A C 1
ATOM 1577 O O . LEU A 1 205 ? -10.321 10.093 7.594 1.00 93.25 205 LEU A O 1
ATOM 1581 N N . GLY A 1 206 ? -9.150 11.162 6.017 1.00 91.38 206 GLY A N 1
ATOM 1582 C CA . GLY A 1 206 ? -9.743 12.484 6.231 1.00 91.38 206 GLY A CA 1
ATOM 1583 C C . GLY A 1 206 ? -9.177 13.263 7.418 1.00 91.38 206 GLY A C 1
ATOM 1584 O O . GLY A 1 206 ? -9.827 14.209 7.865 1.00 91.38 206 GLY A O 1
ATOM 1585 N N . LEU A 1 207 ? -8.000 12.874 7.912 1.00 91.31 207 LEU A N 1
ATOM 1586 C CA . LEU A 1 207 ? -7.257 13.547 8.983 1.00 91.31 207 LEU A CA 1
ATOM 1587 C C . LEU A 1 207 ? -6.541 14.815 8.486 1.00 91.31 207 LEU A C 1
ATOM 1589 O O . LEU A 1 207 ? -6.244 15.708 9.274 1.00 91.31 207 LEU A O 1
ATOM 1593 N N . GLU A 1 208 ? -6.308 14.911 7.177 1.00 89.69 208 GLU A N 1
ATOM 1594 C CA . GLU A 1 208 ? -5.695 16.061 6.507 1.00 89.69 208 GLU A CA 1
ATOM 1595 C C . GLU A 1 208 ? -6.663 16.762 5.530 1.00 89.69 208 GLU A C 1
ATOM 1597 O O . GLU A 1 208 ? -7.816 16.353 5.342 1.00 89.69 208 GLU A O 1
ATOM 1602 N N . ALA A 1 209 ? -6.193 17.866 4.934 1.00 85.38 209 ALA A N 1
ATOM 1603 C CA . ALA A 1 209 ? -6.933 18.662 3.955 1.00 85.38 209 ALA A CA 1
ATOM 1604 C C . ALA A 1 209 ? -7.312 17.861 2.694 1.00 85.38 209 ALA A C 1
ATOM 1606 O O . ALA A 1 209 ? -6.719 16.827 2.393 1.00 85.38 209 ALA A O 1
ATOM 1607 N N . GLU A 1 210 ? -8.311 18.355 1.956 1.00 80.00 210 GLU A N 1
ATOM 1608 C CA . GLU A 1 210 ? -8.911 17.617 0.842 1.00 80.00 210 GLU A CA 1
ATOM 1609 C C . GLU A 1 210 ? -7.950 17.323 -0.309 1.00 80.00 210 GLU A C 1
ATOM 1611 O O . GLU A 1 210 ? -7.174 18.176 -0.736 1.00 80.00 210 GLU A O 1
ATOM 1616 N N . ASP A 1 211 ? -8.096 16.119 -0.858 1.00 84.75 211 ASP A N 1
ATOM 1617 C CA . ASP A 1 211 ? -7.595 15.711 -2.161 1.00 84.75 211 ASP A CA 1
ATOM 1618 C C . ASP A 1 211 ? -8.624 14.800 -2.861 1.00 84.75 211 ASP A C 1
ATOM 1620 O O . ASP A 1 211 ? -9.732 14.571 -2.367 1.00 84.75 211 ASP A O 1
ATOM 1624 N N . TYR A 1 212 ? -8.256 14.260 -4.022 1.00 82.94 212 TYR A N 1
ATOM 1625 C CA . TYR A 1 212 ? -9.112 13.367 -4.809 1.00 82.94 212 TYR A CA 1
ATOM 1626 C C . TYR A 1 212 ? -9.405 12.012 -4.133 1.00 82.94 212 TYR A C 1
ATOM 1628 O O . TYR A 1 212 ? -10.338 11.323 -4.543 1.00 82.94 212 TYR A O 1
ATOM 1636 N N . GLY A 1 213 ? -8.612 11.604 -3.138 1.00 84.00 213 GLY A N 1
ATOM 1637 C CA . GLY A 1 213 ? -8.734 10.334 -2.418 1.00 84.00 213 GLY A CA 1
ATOM 1638 C C . GLY A 1 213 ? -9.375 10.472 -1.036 1.00 84.00 213 GLY A C 1
ATOM 1639 O O . GLY A 1 213 ? -9.513 9.473 -0.325 1.00 84.00 213 GLY A O 1
ATOM 1640 N N . ARG A 1 214 ? -9.764 11.686 -0.632 1.00 87.75 214 ARG A N 1
ATOM 1641 C CA . ARG A 1 214 ? -10.202 11.970 0.733 1.00 87.75 214 ARG A CA 1
ATOM 1642 C C . ARG A 1 214 ? -11.365 11.080 1.171 1.00 87.75 214 ARG A C 1
ATOM 1644 O O . ARG A 1 214 ? -12.349 10.904 0.449 1.00 87.75 214 ARG A O 1
ATOM 1651 N N . LEU A 1 215 ? -11.276 10.574 2.403 1.00 90.75 215 LEU A N 1
ATOM 1652 C CA . LEU A 1 215 ? -12.261 9.686 3.036 1.00 90.75 215 LEU A CA 1
ATOM 1653 C C . LEU A 1 215 ? -12.470 8.354 2.305 1.00 90.75 215 LEU A C 1
ATOM 1655 O O . LEU A 1 215 ? -13.407 7.639 2.647 1.00 90.75 215 LEU A O 1
ATOM 1659 N N . LEU A 1 216 ? -11.657 7.995 1.309 1.00 93.50 216 LEU A N 1
ATOM 1660 C CA . LEU A 1 216 ? -11.797 6.722 0.604 1.00 93.50 216 LEU A CA 1
ATOM 1661 C C . LEU A 1 216 ? -11.732 5.537 1.574 1.00 93.50 216 LEU A C 1
ATOM 1663 O O . LEU A 1 216 ? -12.629 4.694 1.568 1.00 93.50 216 LEU A O 1
ATOM 1667 N N . ALA A 1 217 ? -10.713 5.503 2.436 1.00 94.62 217 ALA A N 1
ATOM 1668 C CA . ALA A 1 217 ? -10.551 4.431 3.413 1.00 94.62 217 ALA A CA 1
ATOM 1669 C C . ALA A 1 217 ? -11.710 4.418 4.416 1.00 94.62 217 ALA A C 1
ATOM 1671 O O . ALA A 1 217 ? -12.259 3.363 4.723 1.00 94.62 217 ALA A O 1
ATOM 1672 N N . LEU A 1 218 ? -12.154 5.604 4.847 1.00 92.19 218 LEU A N 1
ATOM 1673 C CA . LEU A 1 218 ? -13.289 5.731 5.755 1.00 92.19 218 LEU A CA 1
ATOM 1674 C C . LEU A 1 218 ? -14.597 5.247 5.115 1.00 92.19 218 LEU A C 1
ATOM 1676 O O . LEU A 1 218 ? -15.357 4.530 5.752 1.00 92.19 218 LEU A O 1
ATOM 1680 N N . ARG A 1 219 ? -14.854 5.585 3.846 1.00 92.38 219 ARG A N 1
ATOM 1681 C CA . ARG A 1 219 ? -16.033 5.139 3.081 1.00 92.38 219 ARG A CA 1
ATOM 1682 C C . ARG A 1 219 ? -16.066 3.624 2.935 1.00 92.38 219 ARG A C 1
ATOM 1684 O O . ARG A 1 219 ? -17.127 3.031 3.105 1.00 92.38 219 ARG A O 1
ATOM 1691 N N . LEU A 1 220 ? -14.920 3.012 2.639 1.00 93.62 220 LEU A N 1
ATOM 1692 C CA . LEU A 1 220 ? -14.782 1.559 2.582 1.00 93.62 220 LEU A CA 1
ATOM 1693 C C . LEU A 1 220 ? -15.041 0.938 3.959 1.00 93.62 220 LEU A C 1
ATOM 1695 O O . LEU A 1 220 ? -15.851 0.021 4.062 1.00 93.62 220 LEU A O 1
ATOM 1699 N N . ALA A 1 221 ? -14.470 1.492 5.029 1.00 93.19 221 ALA A N 1
ATOM 1700 C CA . ALA A 1 221 ? -14.756 1.025 6.380 1.00 93.19 221 ALA A CA 1
ATOM 1701 C C . ALA A 1 221 ? -16.252 1.134 6.714 1.00 93.19 221 ALA A C 1
ATOM 1703 O O . ALA A 1 221 ? -16.868 0.134 7.067 1.00 93.19 221 ALA A O 1
ATOM 1704 N N . CYS A 1 222 ? -16.895 2.283 6.476 1.00 91.31 222 CYS A N 1
ATOM 1705 C CA . CYS A 1 222 ? -18.341 2.442 6.671 1.00 91.31 222 CYS A CA 1
ATOM 1706 C C . CYS A 1 222 ? -19.182 1.455 5.840 1.00 91.31 222 CYS A C 1
ATOM 1708 O O . CYS A 1 222 ? -20.319 1.157 6.203 1.00 91.31 222 CYS A O 1
ATOM 1710 N N . ALA A 1 223 ? -18.664 0.979 4.706 1.00 91.31 223 ALA A N 1
ATOM 1711 C CA . ALA A 1 223 ? -19.320 -0.004 3.849 1.00 91.31 223 ALA A CA 1
ATOM 1712 C C . ALA A 1 223 ? -19.100 -1.460 4.305 1.00 91.31 223 ALA A C 1
ATOM 1714 O O . ALA A 1 223 ? -19.563 -2.375 3.626 1.00 91.31 223 ALA A O 1
ATOM 1715 N N . GLY A 1 224 ? -18.426 -1.682 5.437 1.00 91.75 224 GLY A N 1
ATOM 1716 C CA . GLY A 1 224 ? -18.212 -3.012 5.998 1.00 91.75 224 GLY A CA 1
ATOM 1717 C C . GLY A 1 224 ? -16.860 -3.636 5.655 1.00 91.75 224 GLY A C 1
ATOM 1718 O O . GLY A 1 224 ? -16.730 -4.845 5.758 1.00 91.75 224 GLY A O 1
ATOM 1719 N N . TYR A 1 225 ? -15.860 -2.878 5.206 1.00 94.25 225 TYR A N 1
ATOM 1720 C CA . TYR A 1 225 ? -14.543 -3.442 4.881 1.00 94.25 225 TYR A CA 1
ATOM 1721 C C . TYR A 1 225 ? -13.541 -3.194 6.015 1.00 94.25 225 TYR A C 1
ATOM 1723 O O . TYR A 1 225 ? -13.529 -2.117 6.604 1.00 94.25 225 TYR A O 1
ATOM 1731 N N . ALA A 1 226 ? -12.669 -4.163 6.300 1.00 95.56 226 ALA A N 1
ATOM 1732 C CA . ALA A 1 226 ? -11.425 -3.883 7.017 1.00 95.56 226 ALA A CA 1
ATOM 1733 C C . ALA A 1 226 ? -10.424 -3.281 6.023 1.00 95.56 226 ALA A C 1
ATOM 1735 O O . ALA A 1 226 ? -10.159 -3.877 4.981 1.00 95.56 226 ALA A O 1
ATOM 1736 N N . VAL A 1 227 ? -9.903 -2.091 6.291 1.00 97.06 227 VAL A N 1
ATOM 1737 C CA . VAL A 1 227 ? -9.094 -1.335 5.331 1.00 97.06 227 VAL A CA 1
ATOM 1738 C C . VAL A 1 227 ? -7.724 -1.065 5.919 1.00 97.06 227 VAL A C 1
ATOM 1740 O O . VAL A 1 227 ? -7.636 -0.415 6.956 1.00 97.06 227 VAL A O 1
ATOM 1743 N N . ILE A 1 228 ? -6.663 -1.503 5.245 1.00 98.25 228 ILE A N 1
ATOM 1744 C CA . ILE A 1 228 ? -5.300 -1.072 5.559 1.00 98.25 228 ILE A CA 1
ATOM 1745 C C . ILE A 1 228 ? -4.828 -0.038 4.534 1.00 98.25 228 ILE A C 1
ATOM 1747 O O . ILE A 1 228 ? -5.037 -0.194 3.330 1.00 98.25 228 ILE A O 1
ATOM 1751 N N . VAL A 1 229 ? -4.201 1.032 5.011 1.00 98.31 229 VAL A N 1
ATOM 1752 C CA . VAL A 1 229 ? -3.695 2.139 4.194 1.00 98.31 229 VAL A CA 1
ATOM 1753 C C . VAL A 1 229 ? -2.201 2.306 4.479 1.00 98.31 229 VAL A C 1
ATOM 1755 O O . VAL A 1 229 ? -1.847 2.962 5.462 1.00 98.31 229 VAL A O 1
ATOM 1758 N N . PRO A 1 230 ? -1.306 1.680 3.695 1.00 98.25 230 PRO A N 1
ATOM 1759 C CA . PRO A 1 230 ? 0.130 1.835 3.893 1.00 98.25 230 PRO A CA 1
ATOM 1760 C C . PRO A 1 230 ? 0.616 3.227 3.487 1.00 98.25 230 PRO A C 1
ATOM 1762 O O . PRO A 1 230 ? 0.178 3.779 2.476 1.00 98.25 230 PRO A O 1
ATOM 1765 N N . ALA A 1 231 ? 1.571 3.764 4.246 1.00 96.00 231 ALA A N 1
ATOM 1766 C CA . ALA A 1 231 ? 2.321 4.965 3.901 1.00 96.00 231 ALA A CA 1
ATOM 1767 C C . ALA A 1 231 ? 3.417 4.623 2.884 1.00 96.00 231 ALA A C 1
ATOM 1769 O O . ALA A 1 231 ? 4.579 4.408 3.237 1.00 96.00 231 ALA A O 1
ATOM 1770 N N . VAL A 1 232 ? 3.036 4.552 1.609 1.00 93.75 232 VAL A N 1
ATOM 1771 C CA . VAL A 1 232 ? 4.002 4.453 0.510 1.00 93.75 232 VAL A CA 1
ATOM 1772 C C . VAL A 1 232 ? 4.559 5.842 0.200 1.00 93.75 232 VAL A C 1
ATOM 1774 O O . VAL A 1 232 ? 3.876 6.853 0.346 1.00 93.75 232 VAL A O 1
ATOM 1777 N N . THR A 1 233 ? 5.819 5.928 -0.216 1.00 88.56 233 THR A N 1
ATOM 1778 C CA . THR A 1 233 ? 6.437 7.234 -0.481 1.00 88.56 233 THR A CA 1
ATOM 1779 C C . THR A 1 233 ? 5.759 7.949 -1.663 1.00 88.56 233 THR A C 1
ATOM 1781 O O . THR A 1 233 ? 5.586 7.384 -2.743 1.00 88.56 233 THR A O 1
ATOM 1784 N N . SER A 1 234 ? 5.330 9.196 -1.453 1.00 84.62 234 SER A N 1
ATOM 1785 C CA . SER A 1 234 ? 4.586 10.009 -2.433 1.00 84.62 234 SER A CA 1
ATOM 1786 C C . SER A 1 234 ? 5.259 11.336 -2.783 1.00 84.62 234 SER A C 1
ATOM 1788 O O . SER A 1 234 ? 4.715 12.094 -3.594 1.00 84.62 234 SER A O 1
ATOM 1790 N N . ASP A 1 235 ? 6.428 11.603 -2.197 1.00 88.00 235 ASP A N 1
ATOM 1791 C CA . ASP A 1 235 ? 7.224 12.808 -2.414 1.00 88.00 235 ASP A CA 1
ATOM 1792 C C . ASP A 1 235 ? 8.306 12.579 -3.477 1.00 88.00 235 ASP A C 1
ATOM 1794 O O . ASP A 1 235 ? 9.054 11.604 -3.430 1.00 88.00 235 ASP A O 1
ATOM 1798 N N . GLY A 1 236 ? 8.405 13.488 -4.449 1.00 86.44 236 GLY A N 1
ATOM 1799 C CA . GLY A 1 236 ? 9.311 13.332 -5.590 1.00 86.44 236 GLY A CA 1
ATOM 1800 C C . GLY A 1 236 ? 10.796 13.394 -5.217 1.00 86.44 236 GLY A C 1
ATOM 1801 O O . GLY A 1 236 ? 11.606 12.654 -5.788 1.00 86.44 236 GLY A O 1
ATOM 1802 N N . ALA A 1 237 ? 11.165 14.234 -4.245 1.00 86.00 237 ALA A N 1
ATOM 1803 C CA . ALA A 1 237 ? 12.551 14.359 -3.802 1.00 86.00 237 ALA A CA 1
ATOM 1804 C C . ALA A 1 237 ? 12.973 13.123 -2.994 1.00 86.00 237 ALA A C 1
ATOM 1806 O O . ALA A 1 237 ? 14.018 12.530 -3.276 1.00 86.00 237 ALA A O 1
ATOM 1807 N N . ALA A 1 238 ? 12.123 12.675 -2.065 1.00 86.62 238 ALA A N 1
ATOM 1808 C CA . ALA A 1 238 ? 12.319 11.436 -1.320 1.00 86.62 238 ALA A CA 1
ATOM 1809 C C . ALA A 1 238 ? 12.405 10.228 -2.264 1.00 86.62 238 ALA A C 1
ATOM 1811 O O . ALA A 1 238 ? 13.344 9.440 -2.164 1.00 86.62 238 ALA A O 1
ATOM 1812 N N . ASN A 1 239 ? 11.496 10.126 -3.240 1.00 92.12 239 ASN A N 1
ATOM 1813 C CA . ASN A 1 239 ? 11.508 9.074 -4.257 1.00 92.12 239 ASN A CA 1
ATOM 1814 C C . ASN A 1 239 ? 12.825 9.049 -5.033 1.00 92.12 239 ASN A C 1
ATOM 1816 O O . ASN A 1 239 ? 13.389 7.977 -5.236 1.00 92.12 239 ASN A O 1
ATOM 1820 N N . SER A 1 240 ? 13.345 10.213 -5.430 1.00 92.75 240 SER A N 1
ATOM 1821 C CA . SER A 1 240 ? 14.619 10.306 -6.153 1.00 92.75 240 SER A CA 1
ATOM 1822 C C . SER A 1 240 ? 15.796 9.836 -5.297 1.00 92.75 240 SER A C 1
ATOM 1824 O O . SER A 1 240 ? 16.614 9.040 -5.759 1.00 92.75 240 SER A O 1
ATOM 1826 N N . ALA A 1 241 ? 15.861 10.267 -4.034 1.00 91.81 241 ALA A N 1
ATOM 1827 C CA . ALA A 1 241 ? 16.924 9.869 -3.112 1.00 91.81 241 ALA A CA 1
ATOM 1828 C C . ALA A 1 241 ? 16.881 8.365 -2.785 1.00 91.81 241 ALA A C 1
ATOM 1830 O O . ALA A 1 241 ? 17.908 7.684 -2.843 1.00 91.81 241 ALA A O 1
ATOM 1831 N N . ILE A 1 242 ? 15.690 7.834 -2.494 1.00 93.44 242 ILE A N 1
ATOM 1832 C CA . ILE A 1 242 ? 15.471 6.407 -2.231 1.00 93.44 242 ILE A CA 1
ATOM 1833 C C . ILE A 1 242 ? 15.808 5.589 -3.481 1.00 93.44 242 ILE A C 1
ATOM 1835 O O . ILE A 1 242 ? 16.540 4.609 -3.388 1.00 93.44 242 ILE A O 1
ATOM 1839 N N . SER A 1 243 ? 15.341 6.013 -4.658 1.00 95.44 243 SER A N 1
ATOM 1840 C CA . SER A 1 243 ? 15.614 5.336 -5.930 1.00 95.44 243 SER A CA 1
ATOM 1841 C C . S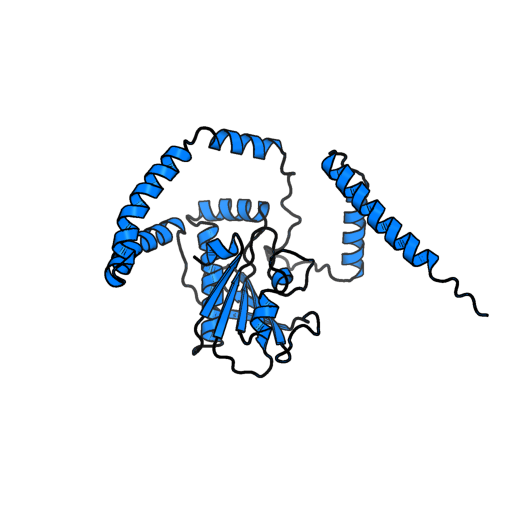ER A 1 243 ? 17.112 5.265 -6.233 1.00 95.44 243 SER A C 1
ATOM 1843 O O . SER A 1 243 ? 17.626 4.193 -6.560 1.00 95.44 243 SER A O 1
ATOM 1845 N N . ALA A 1 244 ? 17.842 6.370 -6.045 1.00 94.88 244 ALA A N 1
ATOM 1846 C CA . ALA A 1 244 ? 19.292 6.396 -6.220 1.00 94.88 244 ALA A CA 1
ATOM 1847 C C . ALA A 1 244 ? 19.993 5.401 -5.283 1.00 94.88 244 ALA A C 1
ATOM 1849 O O . ALA A 1 244 ? 20.912 4.699 -5.702 1.00 94.88 244 ALA A O 1
ATOM 1850 N N . ARG A 1 245 ? 19.535 5.295 -4.028 1.00 94.19 245 ARG A N 1
ATOM 1851 C CA . ARG A 1 245 ? 20.091 4.340 -3.068 1.00 94.19 245 ARG A CA 1
ATOM 1852 C C . ARG A 1 245 ? 19.781 2.892 -3.442 1.00 94.19 245 ARG A C 1
ATOM 1854 O O . ARG A 1 245 ? 20.697 2.077 -3.459 1.00 94.19 245 ARG A O 1
ATOM 1861 N N . LEU A 1 246 ? 18.527 2.587 -3.761 1.00 95.06 246 LEU A N 1
ATOM 1862 C CA . LEU A 1 246 ? 18.090 1.239 -4.133 1.00 95.06 246 LEU A CA 1
ATOM 1863 C C . LEU A 1 246 ? 18.794 0.746 -5.398 1.00 95.06 246 LEU A C 1
ATOM 1865 O O . LEU A 1 246 ? 19.192 -0.412 -5.459 1.00 95.06 246 LEU A O 1
ATOM 1869 N N . THR A 1 247 ? 19.042 1.637 -6.361 1.00 95.12 247 THR A N 1
ATOM 1870 C CA . THR A 1 247 ? 19.768 1.299 -7.594 1.00 95.12 247 THR A CA 1
ATOM 1871 C C . THR A 1 247 ? 21.170 0.756 -7.297 1.00 95.12 247 THR A C 1
ATOM 1873 O O . THR A 1 247 ? 21.609 -0.196 -7.938 1.00 95.12 247 THR A O 1
ATOM 1876 N N . LEU A 1 248 ? 21.865 1.303 -6.290 1.00 95.00 248 LEU A N 1
ATOM 1877 C CA . LEU A 1 248 ? 23.180 0.802 -5.861 1.00 95.00 248 LEU A CA 1
ATOM 1878 C C . LEU A 1 248 ? 23.113 -0.600 -5.238 1.00 95.00 248 LEU A C 1
ATOM 1880 O O . LEU A 1 248 ? 24.122 -1.299 -5.192 1.00 95.00 248 LEU A O 1
ATOM 1884 N N . GLU A 1 249 ? 21.939 -1.004 -4.762 1.00 91.81 249 GLU A N 1
ATOM 1885 C CA . GLU A 1 249 ? 21.673 -2.296 -4.125 1.00 91.81 249 GLU A CA 1
ATOM 1886 C C . GLU A 1 249 ? 21.000 -3.290 -5.093 1.00 91.81 249 GLU A C 1
ATOM 1888 O O . GLU A 1 249 ? 20.611 -4.382 -4.688 1.00 91.81 249 GLU A O 1
ATOM 1893 N N . GLY A 1 250 ? 20.873 -2.937 -6.381 1.00 93.69 250 GLY A N 1
ATOM 1894 C CA . GLY A 1 250 ? 20.199 -3.769 -7.384 1.00 93.69 250 GLY A CA 1
ATOM 1895 C C . GLY A 1 250 ? 18.680 -3.848 -7.195 1.00 93.69 250 GLY A C 1
ATOM 1896 O O . GLY A 1 250 ? 18.046 -4.782 -7.678 1.00 93.69 250 GLY A O 1
ATOM 1897 N N . ALA A 1 251 ? 18.106 -2.885 -6.478 1.00 95.38 251 ALA A N 1
ATOM 1898 C CA . ALA A 1 251 ? 16.689 -2.776 -6.173 1.00 95.38 251 ALA A CA 1
ATOM 1899 C C . ALA A 1 251 ? 16.042 -1.589 -6.890 1.00 95.38 251 ALA A C 1
ATOM 1901 O O . ALA A 1 251 ? 16.715 -0.669 -7.357 1.00 95.38 251 ALA A O 1
ATOM 1902 N N . THR A 1 252 ? 14.709 -1.585 -6.942 1.00 96.81 252 THR A N 1
ATOM 1903 C CA . THR A 1 252 ? 13.943 -0.479 -7.524 1.00 96.81 252 THR A CA 1
ATOM 1904 C C . THR A 1 252 ? 12.999 0.143 -6.506 1.00 96.81 252 THR A C 1
ATOM 1906 O O . THR A 1 252 ? 12.514 -0.524 -5.591 1.00 96.81 252 THR A O 1
ATOM 1909 N N . LEU A 1 253 ? 12.697 1.432 -6.691 1.00 96.00 253 LEU A N 1
ATOM 1910 C CA . LEU A 1 253 ? 11.706 2.139 -5.877 1.00 96.00 253 LEU A CA 1
ATOM 1911 C C . LEU A 1 253 ? 10.340 1.436 -5.906 1.00 96.00 253 LEU A C 1
ATOM 1913 O O . LEU A 1 253 ? 9.707 1.283 -4.865 1.00 96.00 253 LEU A O 1
ATOM 1917 N N . TYR A 1 254 ? 9.906 0.978 -7.082 1.00 96.50 254 TYR A N 1
ATOM 1918 C CA . TYR A 1 254 ? 8.640 0.261 -7.218 1.00 96.50 254 TYR A CA 1
ATOM 1919 C C . TYR A 1 254 ? 8.685 -1.128 -6.575 1.00 96.50 254 TYR A C 1
ATOM 1921 O O . TYR A 1 254 ? 7.700 -1.519 -5.960 1.00 96.50 254 TYR A O 1
ATOM 1929 N N . GLY A 1 255 ? 9.816 -1.839 -6.619 1.00 96.75 255 GLY A N 1
ATOM 1930 C CA . GLY A 1 255 ? 10.000 -3.092 -5.880 1.00 96.75 255 GLY A CA 1
ATOM 1931 C C . GLY A 1 255 ? 9.846 -2.903 -4.369 1.00 96.75 255 GLY A C 1
ATOM 1932 O O . GLY A 1 255 ? 9.132 -3.664 -3.717 1.00 96.75 255 GLY A O 1
ATOM 1933 N N . LEU A 1 256 ? 10.420 -1.827 -3.820 1.00 96.44 256 LEU A N 1
ATOM 1934 C CA . LEU A 1 256 ? 10.224 -1.454 -2.416 1.00 96.44 256 LEU A CA 1
ATOM 1935 C C . LEU A 1 256 ? 8.748 -1.152 -2.106 1.00 96.44 256 LEU A C 1
ATOM 1937 O O . LEU A 1 256 ? 8.203 -1.690 -1.143 1.00 96.44 256 LEU A O 1
ATOM 1941 N N . MET A 1 257 ? 8.085 -0.321 -2.917 1.00 97.06 257 MET A N 1
ATOM 1942 C CA . MET A 1 257 ? 6.667 0.013 -2.722 1.00 97.06 257 MET A CA 1
ATOM 1943 C C . MET A 1 257 ? 5.772 -1.229 -2.799 1.00 97.06 257 MET A C 1
ATOM 1945 O O . MET A 1 257 ? 4.905 -1.412 -1.948 1.00 97.06 257 MET A O 1
ATOM 1949 N N . VAL A 1 258 ? 5.998 -2.113 -3.775 1.00 97.25 258 VAL A N 1
ATOM 1950 C CA . VAL A 1 258 ? 5.272 -3.386 -3.897 1.00 97.25 258 VAL A CA 1
ATOM 1951 C C . VAL A 1 258 ? 5.509 -4.254 -2.663 1.00 97.25 258 VAL A C 1
ATOM 1953 O O . VAL A 1 258 ? 4.553 -4.788 -2.111 1.00 97.25 258 VAL A O 1
ATOM 1956 N N . SER A 1 259 ? 6.740 -4.333 -2.151 1.00 96.88 259 SER A N 1
ATOM 1957 C CA . SER A 1 259 ? 7.037 -5.058 -0.908 1.00 96.88 259 SER A CA 1
ATOM 1958 C C . SER A 1 259 ? 6.257 -4.505 0.298 1.00 96.88 259 SER A C 1
ATOM 1960 O O . SER A 1 259 ? 5.746 -5.277 1.114 1.00 96.88 259 SER A O 1
ATOM 1962 N N . GLN A 1 260 ? 6.073 -3.184 0.391 1.00 97.38 260 GLN A N 1
ATOM 1963 C CA . GLN A 1 260 ? 5.236 -2.558 1.425 1.00 97.38 260 GLN A CA 1
ATOM 1964 C C . GLN A 1 260 ? 3.745 -2.906 1.262 1.00 97.38 260 GLN A C 1
ATOM 1966 O O . GLN A 1 260 ? 3.058 -3.175 2.253 1.00 97.38 260 GLN A O 1
ATOM 1971 N N . VAL A 1 261 ? 3.243 -2.957 0.024 1.00 98.06 261 VAL A N 1
ATOM 1972 C CA . VAL A 1 261 ? 1.870 -3.399 -0.271 1.00 98.06 261 VAL A CA 1
ATOM 1973 C C . VAL A 1 261 ? 1.683 -4.867 0.113 1.00 98.06 261 VAL A C 1
ATOM 1975 O O . VAL A 1 261 ? 0.741 -5.184 0.834 1.00 98.06 261 VAL A O 1
ATOM 1978 N N . LEU A 1 262 ? 2.607 -5.749 -0.275 1.00 97.81 262 LEU A N 1
ATOM 1979 C CA . LEU A 1 262 ? 2.583 -7.167 0.098 1.00 97.81 262 LEU A CA 1
ATOM 1980 C C . LEU A 1 262 ? 2.643 -7.358 1.619 1.00 97.81 262 LEU A C 1
ATOM 1982 O O . LEU A 1 262 ? 1.886 -8.151 2.166 1.00 97.81 262 LEU A O 1
ATOM 1986 N N . SER A 1 263 ? 3.452 -6.557 2.317 1.00 98.38 263 SER A N 1
ATOM 1987 C CA . SER A 1 263 ? 3.491 -6.566 3.786 1.00 98.38 263 SER A CA 1
ATOM 1988 C C . SER A 1 263 ? 2.140 -6.184 4.400 1.00 98.38 263 SER A C 1
ATOM 1990 O O . SER A 1 263 ? 1.734 -6.722 5.424 1.00 98.38 263 SER A O 1
ATOM 1992 N N . SER A 1 264 ? 1.413 -5.265 3.764 1.00 98.38 264 SER A N 1
ATOM 1993 C CA . SER A 1 264 ? 0.072 -4.866 4.204 1.00 98.38 264 SER A CA 1
ATOM 1994 C C . SER A 1 264 ? -0.963 -5.970 3.972 1.00 98.38 264 SER A C 1
ATOM 1996 O O . SER A 1 264 ? -1.877 -6.137 4.778 1.00 98.38 264 SER A O 1
ATOM 1998 N N . ILE A 1 265 ? -0.809 -6.742 2.890 1.00 97.88 265 ILE A N 1
ATOM 1999 C CA . ILE A 1 265 ? -1.624 -7.933 2.626 1.00 97.88 265 ILE A CA 1
ATOM 2000 C C . ILE A 1 265 ? -1.373 -8.985 3.706 1.00 97.88 265 ILE A C 1
ATOM 2002 O O . ILE A 1 265 ? -2.345 -9.504 4.248 1.00 97.88 265 ILE A O 1
ATOM 2006 N N . ASP A 1 266 ? -0.116 -9.241 4.079 1.00 97.81 266 ASP A N 1
ATOM 2007 C CA . ASP A 1 266 ? 0.210 -10.207 5.138 1.00 97.81 266 ASP A CA 1
ATOM 2008 C C . ASP A 1 266 ? -0.393 -9.815 6.479 1.00 97.81 266 ASP A C 1
ATOM 2010 O O . ASP A 1 266 ? -0.932 -10.664 7.183 1.00 97.81 266 ASP A O 1
ATOM 2014 N N . VAL A 1 267 ? -0.351 -8.522 6.818 1.00 97.75 267 VAL A N 1
ATOM 2015 C CA . VAL A 1 267 ? -1.020 -8.010 8.018 1.00 97.75 267 VAL A CA 1
ATOM 2016 C C . VAL A 1 267 ? -2.516 -8.308 7.963 1.00 97.75 267 VAL A C 1
ATOM 2018 O O . VAL A 1 267 ? -3.057 -8.859 8.917 1.00 97.75 267 VAL A O 1
ATOM 2021 N N . LEU A 1 268 ? -3.194 -8.005 6.853 1.00 96.56 268 LEU A N 1
ATOM 2022 C CA . LEU A 1 268 ? -4.624 -8.296 6.728 1.00 96.56 268 LEU A CA 1
ATOM 2023 C C . LEU A 1 268 ? -4.931 -9.796 6.771 1.00 96.56 268 LEU A C 1
ATOM 2025 O O . LEU A 1 268 ? -5.934 -10.177 7.362 1.00 96.56 268 LEU A O 1
ATOM 2029 N N . GLN A 1 269 ? -4.096 -10.641 6.172 1.00 95.56 269 GLN A N 1
ATOM 2030 C CA . GLN A 1 269 ? -4.271 -12.095 6.199 1.00 95.56 269 GLN A CA 1
ATOM 2031 C C . GLN A 1 269 ? -4.011 -12.682 7.590 1.00 95.56 269 GLN A C 1
ATOM 2033 O O . GLN A 1 269 ? -4.674 -13.638 7.977 1.00 95.56 269 GLN A O 1
ATOM 2038 N N . ALA A 1 270 ? -3.084 -12.112 8.361 1.00 95.38 270 ALA A N 1
ATOM 2039 C CA . ALA A 1 270 ? -2.832 -12.531 9.735 1.00 95.38 270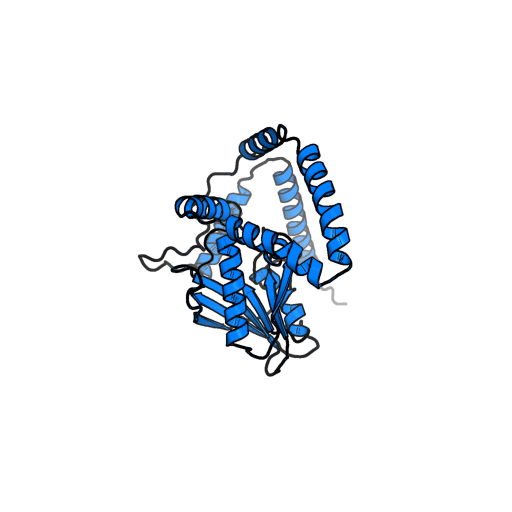 ALA A CA 1
ATOM 2040 C C . ALA A 1 270 ? -3.965 -12.106 10.682 1.00 95.38 270 ALA A C 1
ATOM 2042 O O . ALA A 1 270 ? -4.404 -12.898 11.514 1.00 95.38 270 ALA A O 1
ATOM 2043 N N . GLU A 1 271 ? -4.460 -10.875 10.543 1.00 93.06 271 GLU A N 1
ATOM 2044 C CA . GLU A 1 271 ? -5.559 -10.345 11.361 1.00 93.06 271 GLU A CA 1
ATOM 2045 C C . GLU A 1 271 ? -6.915 -10.949 10.968 1.00 93.06 271 GLU A C 1
ATOM 2047 O O . GLU A 1 271 ? -7.796 -11.120 11.811 1.00 93.06 271 GLU A O 1
ATOM 2052 N N . PHE A 1 272 ? -7.086 -11.278 9.685 1.00 93.00 272 PHE A N 1
ATOM 2053 C CA . PHE A 1 272 ? -8.348 -11.727 9.106 1.00 93.00 272 PHE A CA 1
ATOM 2054 C C . PHE A 1 272 ? -8.156 -12.910 8.131 1.00 93.00 272 PHE A C 1
ATOM 2056 O O . PHE A 1 272 ? -8.401 -12.766 6.929 1.00 93.00 272 PHE A O 1
ATOM 2063 N N . PRO A 1 273 ? -7.767 -14.100 8.626 1.00 91.75 273 PRO A N 1
ATOM 2064 C CA . PRO A 1 273 ? -7.350 -15.236 7.791 1.00 91.75 273 PRO A CA 1
ATOM 2065 C C . PRO A 1 273 ? -8.424 -15.752 6.829 1.00 91.75 273 PRO A C 1
ATOM 2067 O O . PRO A 1 273 ? -8.103 -16.219 5.738 1.00 91.75 273 PRO A O 1
ATOM 2070 N N . ASP A 1 274 ? -9.700 -15.620 7.190 1.00 90.44 274 ASP A N 1
ATOM 2071 C CA . ASP A 1 274 ? -10.823 -16.102 6.379 1.00 90.44 274 ASP A CA 1
ATOM 2072 C C . ASP A 1 274 ? -11.366 -15.048 5.396 1.00 90.44 274 ASP A C 1
ATOM 2074 O O . ASP A 1 274 ? -12.389 -15.268 4.739 1.00 90.44 274 ASP A O 1
ATOM 2078 N N . ARG A 1 275 ? -10.722 -13.874 5.294 1.00 88.75 275 ARG A N 1
ATOM 2079 C CA . ARG A 1 275 ? -11.229 -12.754 4.491 1.00 88.75 275 ARG A CA 1
ATOM 2080 C C . ARG A 1 275 ? -10.432 -12.585 3.196 1.00 88.75 275 ARG A C 1
ATOM 2082 O O . ARG A 1 275 ? -9.218 -12.395 3.243 1.00 88.75 275 ARG A O 1
ATOM 2089 N N . PRO A 1 276 ? -11.092 -12.557 2.022 1.00 92.75 276 PRO A N 1
ATOM 2090 C CA . PRO A 1 276 ? -10.419 -12.166 0.795 1.00 92.75 276 PRO A CA 1
ATOM 2091 C C . PRO A 1 276 ? -9.940 -10.713 0.899 1.00 92.75 276 PRO A C 1
ATOM 2093 O O . PRO A 1 276 ? -10.686 -9.828 1.337 1.00 92.75 276 PRO A O 1
ATOM 2096 N N . VAL A 1 277 ? -8.702 -10.484 0.459 1.00 96.31 277 VAL A N 1
ATOM 2097 C CA . VAL A 1 277 ? -8.073 -9.162 0.407 1.00 96.31 277 VAL A CA 1
ATOM 2098 C C . VAL A 1 277 ? -8.192 -8.610 -1.011 1.00 96.31 277 VAL A C 1
ATOM 2100 O O . VAL A 1 277 ? -7.694 -9.204 -1.965 1.00 96.31 277 VAL A O 1
ATOM 2103 N N . GLY A 1 278 ? -8.869 -7.474 -1.154 1.00 96.81 278 GLY A N 1
ATOM 2104 C CA . GLY A 1 278 ? -8.865 -6.672 -2.374 1.00 96.81 278 GLY A CA 1
ATOM 2105 C C . GLY A 1 278 ? -7.787 -5.589 -2.339 1.00 96.81 278 GLY A C 1
ATOM 2106 O O . GLY A 1 278 ? -7.333 -5.183 -1.271 1.00 96.81 278 GLY A O 1
ATOM 2107 N N . LEU A 1 279 ? -7.410 -5.078 -3.507 1.00 97.44 279 LEU A N 1
ATOM 2108 C CA . LEU A 1 279 ? -6.587 -3.878 -3.632 1.00 97.44 279 LEU A CA 1
ATOM 2109 C C . LEU A 1 279 ? -7.401 -2.798 -4.340 1.00 97.44 279 LEU A C 1
ATOM 2111 O O . LEU A 1 279 ? -8.128 -3.075 -5.296 1.00 97.44 279 LEU A O 1
ATOM 2115 N N . TYR A 1 280 ? -7.285 -1.564 -3.869 1.00 96.81 280 TYR A N 1
ATOM 2116 C CA . TYR A 1 280 ? -7.873 -0.404 -4.520 1.00 96.81 280 TYR A CA 1
ATOM 2117 C C . TYR A 1 280 ? -6.891 0.756 -4.450 1.00 96.81 280 TYR A C 1
ATOM 2119 O O . TYR A 1 280 ? -6.413 1.101 -3.373 1.00 96.81 280 TYR A O 1
ATOM 2127 N N . GLY A 1 281 ? -6.633 1.415 -5.573 1.00 94.81 281 GLY A N 1
ATOM 2128 C CA . GLY A 1 281 ? -5.734 2.557 -5.595 1.00 94.81 281 GLY A CA 1
ATOM 2129 C C . GLY A 1 281 ? -6.074 3.565 -6.677 1.00 94.81 281 GLY A C 1
ATOM 2130 O O . GLY A 1 281 ? -6.741 3.251 -7.661 1.00 94.81 281 GLY A O 1
ATOM 2131 N N . VAL A 1 282 ? -5.607 4.797 -6.484 1.00 88.44 282 VAL A N 1
ATOM 2132 C CA . VAL A 1 282 ? -5.783 5.901 -7.437 1.00 88.44 282 VAL A CA 1
ATOM 2133 C C . VAL A 1 282 ? -4.417 6.457 -7.832 1.00 88.44 282 VAL A C 1
ATOM 2135 O O . VAL A 1 282 ? -3.525 6.577 -6.992 1.00 88.44 282 VAL A O 1
ATOM 2138 N N . SER A 1 283 ? -4.246 6.828 -9.108 1.00 91.94 283 SER A N 1
ATOM 2139 C CA . SER A 1 283 ? -2.975 7.346 -9.640 1.00 91.94 283 SER A CA 1
ATOM 2140 C C . SER A 1 283 ? -1.833 6.343 -9.399 1.00 91.94 283 SER A C 1
ATOM 2142 O O . SER A 1 283 ? -1.970 5.186 -9.791 1.00 91.94 283 SER A O 1
ATOM 2144 N N . ASN A 1 284 ? -0.748 6.733 -8.722 1.00 93.06 284 ASN A N 1
ATOM 2145 C CA . ASN A 1 284 ? 0.342 5.822 -8.354 1.00 93.06 284 ASN A CA 1
ATOM 2146 C C . ASN A 1 284 ? -0.142 4.610 -7.549 1.00 93.06 284 ASN A C 1
ATOM 2148 O O . ASN A 1 284 ? 0.330 3.502 -7.766 1.00 93.06 284 ASN A O 1
ATOM 2152 N N . GLY A 1 285 ? -1.132 4.792 -6.672 1.00 94.81 285 GLY A N 1
ATOM 2153 C CA . GLY A 1 285 ? -1.732 3.678 -5.947 1.00 94.81 285 GLY A CA 1
ATOM 2154 C C . GLY A 1 285 ? -2.453 2.698 -6.872 1.00 94.81 285 GLY A C 1
ATOM 2155 O O . GLY A 1 285 ? -2.475 1.507 -6.600 1.00 94.81 285 GLY A O 1
ATOM 2156 N N . GLY A 1 286 ? -3.017 3.183 -7.982 1.00 95.19 286 GLY A N 1
ATOM 2157 C CA . GLY A 1 286 ? -3.611 2.329 -9.012 1.00 95.19 286 GLY A CA 1
ATOM 2158 C C . GLY A 1 286 ? -2.553 1.548 -9.789 1.00 95.19 286 GLY A C 1
ATOM 2159 O O . GLY A 1 286 ? -2.762 0.375 -10.067 1.00 95.19 286 GLY A O 1
ATOM 2160 N N . LEU A 1 287 ? -1.402 2.168 -10.075 1.00 94.69 287 LEU A N 1
ATOM 2161 C CA . LEU A 1 287 ? -0.248 1.479 -10.659 1.00 94.69 287 LEU A CA 1
ATOM 2162 C C . LEU A 1 287 ? 0.270 0.366 -9.738 1.00 94.69 287 LEU A C 1
ATOM 2164 O O . LEU A 1 287 ? 0.537 -0.723 -10.218 1.00 94.69 287 LEU A O 1
ATOM 2168 N N . LEU A 1 288 ? 0.373 0.623 -8.430 1.00 96.06 288 LEU A N 1
ATOM 2169 C CA . LEU A 1 288 ? 0.799 -0.374 -7.439 1.00 96.06 288 LEU A CA 1
ATOM 2170 C C . LEU A 1 288 ? -0.222 -1.503 -7.216 1.00 96.06 288 LEU A C 1
ATOM 2172 O O . LEU A 1 288 ? 0.143 -2.555 -6.702 1.00 96.06 288 LEU A O 1
ATOM 2176 N N . ALA A 1 289 ? -1.498 -1.272 -7.537 1.00 95.00 289 ALA A N 1
ATOM 2177 C CA . ALA A 1 289 ? -2.554 -2.271 -7.391 1.00 95.00 289 ALA A CA 1
ATOM 2178 C C . ALA A 1 289 ? -2.610 -3.283 -8.552 1.00 95.00 289 ALA A C 1
ATOM 2180 O O . ALA A 1 289 ? -3.240 -4.329 -8.389 1.00 95.00 289 ALA A O 1
ATOM 2181 N N . LEU A 1 290 ? -2.026 -2.947 -9.710 1.00 89.56 290 LEU A N 1
ATOM 2182 C CA . LEU A 1 290 ? -1.978 -3.784 -10.916 1.00 89.56 290 LEU A CA 1
ATOM 2183 C C . LEU A 1 290 ? -0.798 -4.760 -10.875 1.00 89.56 290 LEU A C 1
ATOM 2185 O O . LEU A 1 290 ? -1.017 -5.923 -11.284 1.00 89.56 290 LEU A O 1
#

Radius of gyration: 23.9 Å; Cα contacts (8 Å, |Δi|>4): 374; chains: 1; bounding box: 59×68×55 Å

Secondary structure (DSSP, 8-state):
------HHHHHHHHHHHHHHHHHHHHHHHTT---THHHHHHHHHHHHHHHTT--PPPPTT---TT-TTS------HHHHHHHHHHHHTS-HHHHHHHHHHHHHHHHHHHTT-HHHHHHHHHHHHHHHHHHH-----PPPEEEEEEE----TT--TTS-EEEEEEEEE-SSTT-EEEEEEEEETT---S-EEEEE--TT--HHHHHTSSS--TTTTHHHHHHHTT-EEEEE-----HHHHHHHHHHHHHTT--HHHHHHHHHHHHHHHHHHH-TTSPEEEEESTHHHHHH-

Sequence (290 aa):
MVRTKTGSRAFWLLIGVVLGMVIAVLAYEAGLRDPLWQRYDAWRWQRQTEAGLAQTPAPGAIPLTRTDLFYPEASTAGFAHDQALFADLDMGALTATRQANLTAEWQLAARDPAAFRDAIEPQRERLHEYLGPLPDGPVTITERHPIPLPVSFCPNGPVEAEQLAINSRWPGVALTAYLVQPAGADNGRAVVALHGHGSSPERLLGLEAEDYGRLLALRLACAGYAVIVPAVTSDGAANSAISARLTLEGATLYGLMVSQVLSSIDVLQAEFPDRPVGLYGVSNGGLLAL

Solvent-accessible surface area (backbone atoms only — not comparable to full-atom values): 16476 Å² total; per-residue (Å²): 141,84,85,83,82,71,68,61,64,62,52,54,50,52,51,52,53,53,51,50,49,54,51,52,51,53,31,55,77,68,70,53,86,56,74,64,57,62,51,49,53,52,50,52,51,50,50,41,54,75,66,68,71,68,75,83,79,66,94,85,69,83,68,93,78,66,80,82,82,76,82,74,82,86,53,74,66,58,60,56,52,54,54,55,64,53,66,76,50,62,57,66,60,57,48,52,56,50,51,59,56,48,50,60,56,50,61,57,21,74,77,34,77,66,52,32,53,67,65,45,47,66,53,53,52,52,48,46,61,68,25,31,68,68,58,84,42,80,65,44,78,78,45,79,41,83,49,91,67,76,81,90,80,40,92,76,47,63,68,44,37,29,41,35,38,26,42,25,14,43,86,94,41,76,36,48,30,34,44,31,26,40,57,98,56,94,47,78,34,31,32,42,42,33,54,24,68,84,49,45,44,50,23,21,53,46,78,45,73,87,59,99,53,47,34,48,48,45,52,43,13,43,71,46,23,38,27,38,23,54,60,64,92,33,50,71,67,60,49,51,55,51,29,58,54,28,49,78,71,64,32,33,56,65,17,53,48,46,31,50,51,52,31,51,49,50,52,48,40,71,79,34,70,90,32,60,74,46,69,44,40,42,70,55,13,33,62,72,58,107

Nearest PDB structures (foldseek):
  5iq2-assembly2_C  TM=7.039E-01  e=6.483E-05  uncultured bacterium
  5hdf-assembly1_B  TM=6.983E-01  e=7.837E-05  Streptomyces albus
  6ehn-assembly1_A  TM=5.278E-01  e=5.559E-04  unidentified prokaryotic organism
  2bz1-assembly1_A-2  TM=4.868E-01  e=2.626E-02  Escherichia coli
  2bz0-assembly1_A  TM=4.985E-01  e=3.838E-02  Escherichia coli

Mean predicted aligned error: 15.05 Å